Protein AF-A0ABD6R203-F1 (afdb_monomer_lite)

Sequence (300 aa):
MNHFGYLYSQFFRSNGSKDFLLSELEDYFDNVYFNNPDKVQDIVRMIPHLAENNNISELFVEIHNHFKGERNYRLGDSSGKAHEFWKTINSSENLLISNNFNNFNNFLIHDNETFETFIMLFPERFLKCHAEKRSIISHFINNTLPDWLIFDYPNAVSLLCTCIRNGLLDTKESKQLVACVNCDLKGLRDEEIMLLKSHGFFDDIKENMMKGLHNGKAFSYSKINGKSVELAYFVKYCLTTDHEGERFTTLLNNTLFDLENPSVFRELEGVLTQNPEILQYIKDVISNEGQELCEFFTRI

Foldseek 3Di:
DDPPVVVVVPVLDDPVLLVVLLVLVVCQQPVVPDPDLVSLLVSLVSQCVSDDNQCSLVSLVVSCVVPVPPPQCDCPPCPGSVVSNVVCQCPPPPCSRHPVNCSVLCNCVVDLVSVLSCCLSVVVCLVVNCVVDVVSNVCCLVPPLLVCQQVVPHCSLVSLLVCVVVVVDDLVSNLVSLCSHDYDPVPDDPVSLVSSVVSCNLVVVVCQQCPPCVVVDATDPVSCLVCLLSVLSCLLRPLVPDPCNLVVLQSVQVNLQPDPDVVSNVSNVVSCVVPVVSLVVSVVSCVVVVHDGRVSSVVD

Secondary structure (DSSP, 8-state):
--THHHHHHHH--TTHHHHHHHHHHHHHHH-TT---HHHHHHHHHHHHHHS-TT-HHHHHHHHHHHHTTSTT--TT-TTSHHHHHHHHHHH-S-HHHHTSS-HHHHHHTS-HHHHHHHHTT-GGGHHHHHHH-HHHHHHIIIIIHHHHHHTT-TTHHHHHHHHHHTT-S-HHHHHHHHHT----GGGS-HHHHHHHHHTTHHHHHHHHHHTTGGGSPPP-HHHHHTTHHHHHHHHHHTTTT-TTHHHHHHHHHHHHHT-S--TT-HHHHHHHHH-HHHHHHHHHHHHHTTPPPPHHHH--

pLDDT: mean 82.67, std 14.37, range [30.16, 96.94]

Structure (mmCIF, N/CA/C/O backbone):
data_AF-A0ABD6R203-F1
#
_entry.id   AF-A0ABD6R203-F1
#
loop_
_atom_site.group_PDB
_atom_site.id
_atom_site.type_symbol
_atom_site.label_atom_id
_atom_site.label_alt_id
_atom_site.label_comp_id
_atom_site.label_asym_id
_atom_site.label_entity_id
_atom_site.label_seq_id
_atom_site.pdbx_PDB_ins_code
_atom_site.Cartn_x
_atom_site.Cartn_y
_atom_site.Cartn_z
_atom_site.occupancy
_atom_site.B_iso_or_equiv
_atom_site.auth_seq_id
_atom_site.auth_comp_id
_atom_site.auth_asym_id
_atom_site.auth_atom_id
_atom_site.pdbx_PDB_model_num
ATOM 1 N N . MET A 1 1 ? 15.476 20.311 -52.205 1.00 37.47 1 MET A N 1
ATOM 2 C CA . MET A 1 1 ? 15.198 18.874 -51.981 1.00 37.47 1 MET A CA 1
ATOM 3 C C . MET A 1 1 ? 16.472 18.243 -51.450 1.00 37.47 1 MET A C 1
ATOM 5 O O . MET A 1 1 ? 17.491 18.279 -52.125 1.00 37.47 1 MET A O 1
ATOM 9 N N . ASN A 1 2 ? 16.440 17.846 -50.178 1.00 33.56 2 ASN A N 1
ATOM 10 C CA . ASN A 1 2 ? 17.605 17.724 -49.303 1.00 33.56 2 ASN A CA 1
ATOM 11 C C . ASN A 1 2 ? 18.390 16.426 -49.520 1.00 33.56 2 ASN A C 1
ATOM 13 O O . ASN A 1 2 ? 17.974 15.364 -49.070 1.00 33.56 2 ASN A O 1
ATOM 17 N N . HIS A 1 3 ? 19.587 16.543 -50.096 1.00 30.16 3 HIS A N 1
ATOM 18 C CA . HIS A 1 3 ? 20.618 15.497 -50.066 1.00 30.16 3 HIS A CA 1
ATOM 19 C C . HIS A 1 3 ? 21.145 15.212 -48.641 1.00 30.16 3 HIS A C 1
ATOM 21 O O . HIS A 1 3 ? 21.696 14.146 -48.390 1.00 30.16 3 HIS A O 1
ATOM 27 N N . PHE A 1 4 ? 20.897 16.115 -47.684 1.00 32.69 4 PHE A N 1
ATOM 28 C CA . PHE A 1 4 ? 21.238 15.939 -46.266 1.00 32.69 4 PHE A CA 1
ATOM 29 C C . PHE A 1 4 ? 20.339 14.942 -45.515 1.00 32.69 4 PHE A C 1
ATOM 31 O O . PHE A 1 4 ? 20.798 14.314 -44.567 1.00 32.69 4 PHE A O 1
ATOM 38 N N . GLY A 1 5 ? 19.086 14.744 -45.947 1.00 32.19 5 GLY A N 1
ATOM 39 C CA . GLY A 1 5 ? 18.169 13.795 -45.296 1.00 32.19 5 GLY A CA 1
ATOM 40 C C . GLY A 1 5 ? 18.490 12.329 -45.600 1.00 32.19 5 GLY A C 1
ATOM 41 O O . GLY A 1 5 ? 18.162 11.444 -44.819 1.00 32.19 5 GLY A O 1
ATOM 42 N N . TYR A 1 6 ? 19.172 12.065 -46.717 1.00 35.56 6 TYR A N 1
ATOM 43 C CA . TYR A 1 6 ? 19.475 10.703 -47.155 1.00 35.56 6 TYR A CA 1
ATOM 44 C C . TYR A 1 6 ? 20.752 10.151 -46.499 1.00 35.56 6 TYR A C 1
ATOM 46 O O . TYR A 1 6 ? 20.805 8.971 -46.155 1.00 35.56 6 TYR A O 1
ATOM 54 N N . LEU A 1 7 ? 21.748 11.012 -46.245 1.00 34.66 7 LEU A N 1
ATOM 55 C CA . LEU A 1 7 ? 23.007 10.635 -45.587 1.00 34.66 7 LEU A CA 1
ATOM 56 C C . LEU A 1 7 ? 22.841 10.347 -44.086 1.00 34.66 7 LEU A C 1
ATOM 58 O O . LEU A 1 7 ? 23.478 9.426 -43.584 1.00 34.66 7 LEU A O 1
ATOM 62 N N . TYR A 1 8 ? 21.929 11.044 -43.396 1.00 40.88 8 TYR A N 1
ATOM 63 C CA . TYR A 1 8 ? 21.597 10.745 -41.994 1.00 40.88 8 TYR A CA 1
ATOM 64 C C . TYR A 1 8 ? 20.955 9.357 -41.837 1.00 40.88 8 TYR A C 1
ATOM 66 O O . TYR A 1 8 ? 21.229 8.655 -40.874 1.00 40.88 8 TYR A O 1
ATOM 74 N N . SER A 1 9 ? 20.159 8.916 -42.817 1.00 41.09 9 SER A N 1
ATOM 75 C CA . SER A 1 9 ? 19.461 7.622 -42.756 1.00 41.09 9 SER A CA 1
ATOM 76 C C . SER A 1 9 ? 20.351 6.396 -43.008 1.00 41.09 9 SER A C 1
ATOM 78 O O . SER A 1 9 ? 19.978 5.288 -42.635 1.00 41.09 9 SER A O 1
ATOM 80 N N . GLN A 1 10 ? 21.526 6.561 -43.632 1.00 39.53 10 GLN A N 1
ATOM 81 C CA . GLN A 1 10 ? 22.411 5.434 -43.969 1.00 39.53 10 GLN A CA 1
ATOM 82 C C . GLN A 1 10 ? 23.549 5.198 -42.967 1.00 39.53 10 GLN A C 1
ATOM 84 O O . GLN A 1 10 ? 24.113 4.105 -42.962 1.00 39.53 10 GLN A O 1
ATOM 89 N N . PHE A 1 11 ? 23.876 6.175 -42.112 1.00 38.09 11 PHE A N 1
ATOM 90 C CA . PHE A 1 11 ? 24.948 6.040 -41.115 1.00 38.09 11 PHE A CA 1
ATOM 91 C C . PHE A 1 11 ? 24.532 5.190 -39.894 1.00 38.09 11 PHE A C 1
ATOM 93 O O . PHE A 1 11 ? 25.379 4.612 -39.221 1.00 38.09 11 PHE A O 1
ATOM 100 N N . PHE A 1 12 ? 23.225 5.040 -39.651 1.00 43.94 12 PHE A N 1
ATOM 101 C CA . PHE A 1 12 ? 22.638 4.306 -38.522 1.00 43.94 12 PHE A CA 1
ATOM 102 C C . PHE A 1 12 ? 22.261 2.857 -38.876 1.00 43.94 12 PHE A C 1
ATOM 104 O O . PHE A 1 12 ? 21.135 2.414 -38.663 1.00 43.94 12 PHE A O 1
ATOM 111 N N . ARG A 1 13 ? 23.190 2.087 -39.451 1.00 41.38 13 ARG A N 1
ATOM 112 C CA . ARG A 1 13 ? 22.983 0.639 -39.618 1.00 41.38 13 ARG A CA 1
ATOM 113 C C . ARG A 1 13 ? 23.300 -0.098 -38.307 1.00 41.38 13 ARG A C 1
ATOM 115 O O . ARG A 1 13 ? 24.465 -0.257 -37.953 1.00 41.38 13 ARG A O 1
ATOM 122 N N . SER A 1 14 ? 22.221 -0.489 -37.626 1.00 50.09 14 SER A N 1
ATOM 123 C CA . SER A 1 14 ? 22.011 -1.510 -36.575 1.00 50.09 14 SER A CA 1
ATOM 124 C C . SER A 1 14 ? 22.869 -1.515 -35.297 1.00 50.09 14 SER A C 1
ATOM 126 O O . SER A 1 14 ? 22.310 -1.762 -34.236 1.00 50.09 14 SER A O 1
ATOM 128 N N . ASN A 1 15 ? 24.171 -1.204 -35.333 1.00 50.56 15 ASN A N 1
ATOM 129 C CA . ASN A 1 15 ? 25.003 -1.142 -34.113 1.00 50.56 15 ASN A CA 1
ATOM 130 C C . ASN A 1 15 ? 25.275 0.301 -33.658 1.00 50.56 15 ASN A C 1
ATOM 132 O O . ASN A 1 15 ? 25.236 0.594 -32.468 1.00 50.56 15 ASN A O 1
ATOM 136 N N . GLY A 1 16 ? 25.447 1.238 -34.598 1.00 58.94 16 GLY A N 1
ATOM 137 C CA . GLY A 1 16 ? 25.751 2.638 -34.271 1.00 58.94 16 GLY A CA 1
ATOM 138 C C . GLY A 1 16 ? 24.594 3.425 -33.640 1.00 58.94 16 GLY A C 1
ATOM 139 O O . GLY A 1 16 ? 24.840 4.421 -32.970 1.00 58.94 16 GLY A O 1
ATOM 140 N N . SER A 1 17 ? 23.337 3.001 -33.827 1.00 75.56 17 SER A N 1
ATOM 141 C CA . SER A 1 17 ? 22.159 3.645 -33.214 1.00 75.56 17 SER A CA 1
ATOM 142 C C . SER A 1 17 ? 22.020 3.325 -31.731 1.00 75.56 17 SER A C 1
ATOM 144 O O . SER A 1 17 ? 21.669 4.199 -30.940 1.00 75.56 17 SER A O 1
ATOM 146 N N . LYS A 1 18 ? 22.320 2.081 -31.357 1.00 78.44 18 LYS A N 1
ATOM 147 C CA . LYS A 1 18 ? 22.289 1.610 -29.975 1.00 78.44 18 LYS A CA 1
ATOM 148 C C . LYS A 1 18 ? 23.452 2.177 -29.169 1.00 78.44 18 LYS A C 1
ATOM 150 O O . LYS A 1 18 ? 23.216 2.730 -28.101 1.00 78.44 18 LYS A O 1
ATOM 155 N N . ASP A 1 19 ? 24.674 2.088 -29.694 1.00 80.81 19 ASP A N 1
ATOM 156 C CA . ASP A 1 19 ? 25.864 2.621 -29.017 1.00 80.81 19 ASP A CA 1
ATOM 157 C C . ASP A 1 19 ? 25.731 4.132 -28.783 1.00 80.81 19 ASP A C 1
ATOM 159 O O . ASP A 1 19 ? 26.082 4.638 -27.719 1.00 80.81 19 ASP A O 1
ATOM 163 N N . PHE A 1 20 ? 25.130 4.845 -29.742 1.00 84.75 20 PHE A N 1
ATOM 164 C CA . PHE A 1 20 ? 24.783 6.252 -29.579 1.00 84.75 20 PHE A CA 1
ATOM 165 C C . PHE A 1 20 ? 23.793 6.475 -28.424 1.00 84.75 20 PHE A C 1
ATOM 167 O O . PHE A 1 20 ? 24.059 7.299 -27.552 1.00 84.75 20 PHE A O 1
ATOM 174 N N . LEU A 1 21 ? 22.692 5.715 -28.364 1.00 86.75 21 LEU A N 1
ATOM 175 C CA . LEU A 1 21 ? 21.709 5.840 -27.281 1.00 86.75 21 LEU A CA 1
ATOM 176 C C . LEU A 1 21 ? 22.326 5.565 -25.903 1.00 86.75 21 LEU A C 1
ATOM 178 O O . LEU A 1 21 ? 22.050 6.300 -24.958 1.00 86.75 21 LEU A O 1
ATOM 182 N N . LEU A 1 22 ? 23.157 4.526 -25.791 1.00 86.81 22 LEU A N 1
ATOM 183 C CA . LEU A 1 22 ? 23.855 4.211 -24.545 1.00 86.81 22 LEU A CA 1
ATOM 184 C C . LEU A 1 22 ? 24.813 5.339 -24.149 1.00 86.81 22 LEU A C 1
ATOM 186 O O . LEU A 1 22 ? 24.793 5.740 -22.994 1.00 86.81 22 LEU A O 1
ATOM 190 N N . SER A 1 23 ? 25.552 5.930 -25.095 1.00 85.88 23 SER A N 1
ATOM 191 C CA . SER A 1 23 ? 26.438 7.067 -24.799 1.00 85.88 23 SER A CA 1
ATOM 192 C C . SER A 1 23 ? 25.685 8.326 -24.344 1.00 85.88 23 SER A C 1
ATOM 194 O O . SER A 1 23 ? 26.133 9.031 -23.440 1.00 85.88 23 SER A O 1
ATOM 196 N N . GLU A 1 24 ? 24.504 8.593 -24.912 1.00 88.31 24 GLU A N 1
ATOM 197 C CA . GLU A 1 24 ? 23.650 9.708 -24.483 1.00 88.31 24 GLU A CA 1
ATOM 198 C C . GLU A 1 24 ? 23.088 9.477 -23.072 1.00 88.31 24 GLU A C 1
ATOM 200 O O . GLU A 1 24 ? 22.965 10.420 -22.282 1.00 88.31 24 GLU A O 1
ATOM 205 N N . LEU A 1 25 ? 22.764 8.220 -22.744 1.00 88.50 25 LEU A N 1
ATOM 206 C CA . LEU A 1 25 ? 22.318 7.808 -21.415 1.00 88.50 25 LEU A CA 1
ATOM 207 C C . LEU A 1 25 ? 23.452 7.835 -20.386 1.00 88.50 25 LEU A C 1
ATOM 209 O O . LEU A 1 25 ? 23.214 8.296 -19.275 1.00 88.50 25 LEU A O 1
ATOM 213 N N . GLU A 1 26 ? 24.667 7.423 -20.752 1.00 87.75 26 GLU A N 1
ATOM 214 C CA . GLU A 1 26 ? 25.870 7.558 -19.919 1.00 87.75 26 GLU A CA 1
ATOM 215 C C . GLU A 1 26 ? 26.095 9.029 -19.557 1.00 87.75 26 GLU A C 1
ATOM 217 O O . GLU A 1 26 ? 26.106 9.373 -18.376 1.00 87.75 26 GLU A O 1
ATOM 222 N N . ASP A 1 27 ? 26.139 9.935 -20.544 1.00 85.00 27 ASP A N 1
ATOM 223 C CA . ASP A 1 27 ? 26.272 11.372 -20.267 1.00 85.00 27 ASP A CA 1
ATOM 224 C C . ASP A 1 27 ? 25.075 11.907 -19.462 1.00 85.00 27 ASP A C 1
ATOM 226 O O . ASP A 1 27 ? 25.224 12.762 -18.589 1.00 85.00 27 ASP A O 1
ATOM 230 N N . TYR A 1 28 ? 23.857 11.415 -19.705 1.00 86.31 28 TYR A N 1
ATOM 231 C CA . TYR A 1 28 ? 22.713 11.782 -18.874 1.00 86.31 28 TYR A CA 1
ATOM 232 C C . TYR A 1 28 ? 22.892 11.335 -17.420 1.00 86.31 28 TYR A C 1
ATOM 234 O O . TYR A 1 28 ? 22.705 12.168 -16.535 1.00 86.31 28 TYR A O 1
ATOM 242 N N . PHE A 1 29 ? 23.270 10.087 -17.139 1.00 85.12 29 PHE A N 1
ATOM 243 C CA . PHE A 1 29 ? 23.401 9.577 -15.773 1.00 85.12 29 PHE A CA 1
ATOM 244 C C . PHE A 1 29 ? 24.619 10.164 -15.044 1.00 85.12 29 PHE A C 1
ATOM 246 O O . PHE A 1 29 ? 24.471 10.597 -13.894 1.00 85.12 29 PHE A O 1
ATOM 253 N N . ASP A 1 30 ? 25.762 10.317 -15.716 1.00 80.00 30 ASP A N 1
ATOM 254 C CA . ASP A 1 30 ? 27.017 10.794 -15.122 1.00 80.00 30 ASP A CA 1
ATOM 255 C C . ASP A 1 30 ? 27.069 12.289 -14.831 1.00 80.00 30 ASP A C 1
ATOM 257 O O . ASP A 1 30 ? 27.829 12.726 -13.965 1.00 80.00 30 ASP A O 1
ATOM 261 N N . ASN A 1 31 ? 26.253 13.104 -15.498 1.00 75.12 31 ASN A N 1
ATOM 262 C CA . ASN A 1 31 ? 26.351 14.553 -15.354 1.00 75.12 31 ASN A CA 1
ATOM 263 C C . ASN A 1 31 ? 25.712 15.057 -14.043 1.00 75.12 31 ASN A C 1
ATOM 265 O O . ASN A 1 31 ? 24.598 15.579 -14.032 1.00 75.12 31 ASN A O 1
ATOM 269 N N . VAL A 1 32 ? 26.390 14.845 -12.910 1.00 60.59 32 VAL A N 1
ATOM 270 C CA . VAL A 1 32 ? 25.898 15.017 -11.521 1.00 60.59 32 VAL A CA 1
ATOM 271 C C . VAL A 1 32 ? 25.228 16.378 -11.251 1.00 60.59 32 VAL A C 1
ATOM 273 O O . VAL A 1 32 ? 24.418 16.496 -10.336 1.00 60.59 32 VAL A O 1
ATOM 276 N N . TYR A 1 33 ? 25.525 17.401 -12.053 1.00 51.50 33 TYR A N 1
ATOM 277 C CA . TYR A 1 33 ? 25.135 18.787 -11.793 1.00 51.50 33 TYR A CA 1
ATOM 278 C C . TYR A 1 33 ? 23.802 19.227 -12.409 1.00 51.50 33 TYR A C 1
ATOM 280 O O . TYR A 1 33 ? 23.309 20.291 -12.040 1.00 51.50 33 TYR A O 1
ATOM 288 N N . PHE A 1 34 ? 23.190 18.439 -13.301 1.00 56.31 34 PHE A N 1
ATOM 289 C CA . PHE A 1 34 ? 21.935 18.829 -13.949 1.00 56.31 34 PHE A CA 1
ATOM 290 C C . PHE A 1 34 ? 20.976 17.647 -14.092 1.00 56.31 34 PHE A C 1
ATOM 292 O O . PHE A 1 34 ? 21.228 16.704 -14.842 1.00 56.31 34 PHE A O 1
ATOM 299 N N . ASN A 1 35 ? 19.832 17.724 -13.410 1.00 63.53 35 ASN A N 1
ATOM 300 C CA . ASN A 1 35 ? 18.642 17.032 -13.884 1.00 63.53 35 ASN A CA 1
ATOM 301 C C . ASN A 1 35 ? 18.031 17.924 -14.970 1.00 63.53 35 ASN A C 1
ATOM 303 O O . ASN A 1 35 ? 17.588 19.031 -14.667 1.00 63.53 35 ASN A O 1
ATOM 307 N N . ASN A 1 36 ? 18.101 17.494 -16.229 1.00 73.62 36 ASN A N 1
ATOM 308 C CA . ASN A 1 36 ? 17.574 18.244 -17.366 1.00 73.62 36 ASN A CA 1
ATOM 309 C C . ASN A 1 36 ? 16.350 17.500 -17.933 1.00 73.62 36 ASN A C 1
ATOM 311 O O . ASN A 1 36 ? 16.536 16.537 -18.684 1.00 73.62 36 ASN A O 1
ATOM 315 N N . PRO A 1 37 ? 15.119 17.920 -17.572 1.00 73.56 37 PRO A N 1
ATOM 316 C CA . PRO A 1 37 ? 13.884 17.303 -18.052 1.00 73.56 37 PRO A CA 1
ATOM 317 C C . PRO A 1 37 ? 13.764 17.294 -19.581 1.00 73.56 37 PRO A C 1
ATOM 319 O O . PRO A 1 37 ? 13.249 16.337 -20.150 1.00 73.56 37 PRO A O 1
ATOM 322 N N . ASP A 1 38 ? 14.287 18.313 -20.263 1.00 81.12 38 ASP A N 1
ATOM 323 C CA . ASP A 1 38 ? 14.232 18.374 -21.725 1.00 81.12 38 ASP A CA 1
ATOM 324 C C . ASP A 1 38 ? 15.149 17.311 -22.345 1.00 81.12 38 ASP A C 1
ATOM 326 O O . ASP A 1 38 ? 14.753 16.605 -23.271 1.00 81.12 38 ASP A O 1
ATOM 330 N N . LYS A 1 39 ? 16.338 17.099 -21.758 1.00 83.50 39 LYS A N 1
ATOM 331 C CA . LYS A 1 39 ? 17.287 16.080 -22.232 1.00 83.50 39 LYS A CA 1
ATOM 332 C C . LYS A 1 39 ? 16.716 14.664 -22.123 1.00 83.50 39 LYS A C 1
ATOM 334 O O . LYS A 1 39 ? 16.855 13.882 -23.058 1.00 83.50 39 LYS A O 1
ATOM 339 N N . VAL A 1 40 ? 16.062 14.320 -21.009 1.00 87.31 40 VAL A N 1
ATOM 340 C CA . VAL A 1 40 ? 15.475 12.976 -20.846 1.00 87.31 40 VAL A CA 1
ATOM 341 C C . VAL A 1 40 ? 14.306 12.749 -21.810 1.00 87.31 40 VAL A C 1
ATOM 343 O O . VAL A 1 40 ? 14.181 11.665 -22.378 1.00 87.31 40 VAL A O 1
ATOM 346 N N . GLN A 1 41 ? 13.500 13.782 -22.071 1.00 87.88 41 GLN A N 1
ATOM 347 C CA . GLN A 1 41 ? 12.429 13.732 -23.069 1.00 87.88 41 GLN A CA 1
ATOM 348 C C . GLN A 1 41 ? 12.983 13.520 -24.481 1.00 87.88 41 GLN A C 1
ATOM 350 O O . GLN A 1 41 ? 12.455 12.696 -25.230 1.00 87.88 41 GLN A O 1
ATOM 355 N N . ASP A 1 42 ? 14.059 14.221 -24.838 1.00 87.88 42 ASP A N 1
ATOM 356 C CA . ASP A 1 42 ? 14.705 14.080 -26.142 1.00 87.88 42 ASP A CA 1
ATOM 357 C C . ASP A 1 42 ? 15.298 12.680 -26.331 1.00 87.88 42 ASP A C 1
ATOM 359 O O . ASP A 1 42 ? 15.028 12.047 -27.353 1.00 87.88 42 ASP A O 1
ATOM 363 N N . ILE A 1 43 ? 16.000 12.145 -25.325 1.00 88.50 43 ILE A N 1
ATOM 364 C CA . ILE A 1 43 ? 16.516 10.766 -25.347 1.00 88.50 43 ILE A CA 1
ATOM 365 C C . ILE A 1 43 ? 15.369 9.771 -25.562 1.00 88.50 43 ILE A C 1
ATOM 367 O O . ILE A 1 43 ? 15.434 8.933 -26.462 1.00 88.50 43 ILE A O 1
ATOM 371 N N . VAL A 1 44 ? 14.280 9.883 -24.792 1.00 87.94 44 VAL A N 1
ATOM 372 C CA . VAL A 1 44 ? 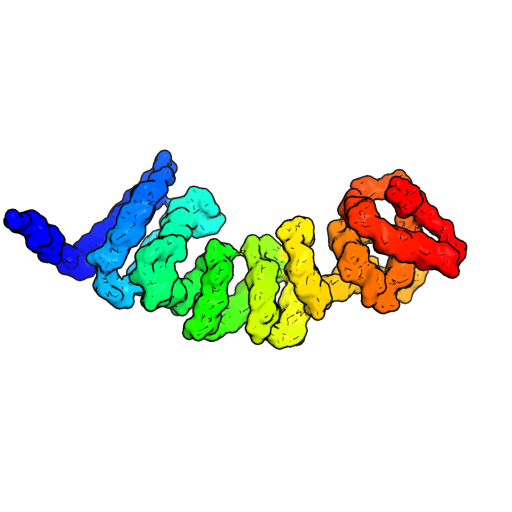13.125 8.981 -24.922 1.00 87.94 44 VAL A CA 1
ATOM 373 C C . VAL A 1 44 ? 12.483 9.078 -26.309 1.00 87.94 44 VAL A C 1
ATOM 375 O O . VAL A 1 44 ? 12.114 8.054 -26.882 1.00 87.94 44 VAL A O 1
ATOM 378 N N . ARG A 1 45 ? 12.400 10.271 -26.907 1.00 86.94 45 ARG A N 1
ATOM 379 C CA . ARG A 1 45 ? 11.882 10.456 -28.276 1.00 86.94 45 ARG A CA 1
ATOM 380 C C . ARG A 1 45 ? 12.753 9.805 -29.349 1.00 86.94 45 ARG A C 1
ATOM 382 O O . ARG A 1 45 ? 12.219 9.443 -30.395 1.00 86.94 45 ARG A O 1
ATOM 389 N N . MET A 1 46 ? 14.054 9.636 -29.113 1.00 85.81 46 MET A N 1
ATOM 390 C CA . MET A 1 46 ? 14.952 8.974 -30.065 1.00 85.81 46 MET A CA 1
ATOM 391 C C . MET A 1 46 ? 14.767 7.451 -30.092 1.00 85.81 46 MET A C 1
ATOM 393 O O . MET A 1 46 ? 14.964 6.841 -31.140 1.00 85.81 46 MET A O 1
ATOM 397 N N . ILE A 1 47 ? 14.343 6.833 -28.984 1.00 87.06 47 ILE A N 1
ATOM 398 C CA . ILE A 1 47 ? 14.267 5.368 -28.828 1.00 87.06 47 ILE A CA 1
ATOM 399 C C . ILE A 1 47 ? 13.536 4.662 -29.983 1.00 87.06 47 ILE A C 1
ATOM 401 O O . ILE A 1 47 ? 14.111 3.732 -30.545 1.00 87.06 47 ILE A O 1
ATOM 405 N N . PRO A 1 48 ? 12.337 5.089 -30.426 1.00 82.88 48 PRO A N 1
ATOM 406 C CA . PRO A 1 48 ? 11.617 4.404 -31.503 1.00 82.88 48 PRO A CA 1
ATOM 407 C C . PRO A 1 48 ? 12.305 4.506 -32.865 1.00 82.88 48 PRO A C 1
ATOM 409 O O . PRO A 1 48 ? 12.005 3.726 -33.760 1.00 82.88 48 PRO A O 1
ATOM 412 N N . HIS A 1 49 ? 13.190 5.489 -33.043 1.00 79.88 49 HIS A N 1
ATOM 413 C CA . HIS A 1 49 ? 13.960 5.680 -34.270 1.00 79.88 49 HIS A CA 1
ATOM 414 C C . HIS A 1 49 ? 15.273 4.895 -34.265 1.00 79.88 49 HIS A C 1
ATOM 416 O O . HIS A 1 49 ? 15.823 4.619 -35.329 1.00 79.88 49 HIS A O 1
ATOM 422 N N . LEU A 1 50 ? 15.783 4.570 -33.075 1.00 76.12 50 LEU A N 1
ATOM 423 C CA . LEU A 1 50 ? 17.057 3.884 -32.879 1.00 76.12 50 LEU A CA 1
ATOM 424 C C . LEU A 1 50 ? 16.884 2.380 -32.647 1.00 76.12 50 LEU A C 1
ATOM 426 O O . LEU A 1 50 ? 17.799 1.613 -32.953 1.00 76.12 50 LEU A O 1
ATOM 430 N N . ALA A 1 51 ? 15.721 1.968 -32.144 1.00 71.31 51 ALA A N 1
ATOM 431 C CA . ALA A 1 51 ? 15.324 0.577 -32.045 1.00 71.31 51 ALA A CA 1
ATOM 432 C C . ALA A 1 51 ? 14.806 0.069 -33.395 1.00 71.31 51 ALA A C 1
ATOM 434 O O . ALA A 1 51 ? 13.981 0.709 -34.048 1.00 71.31 51 ALA A O 1
ATOM 435 N N . GLU A 1 52 ? 15.238 -1.124 -33.800 1.00 67.19 52 GLU A N 1
ATOM 436 C CA . GLU A 1 52 ? 14.549 -1.850 -34.865 1.00 67.19 52 GLU A CA 1
ATOM 437 C C . GLU A 1 52 ? 13.097 -2.093 -34.418 1.00 67.19 52 GLU A C 1
ATOM 439 O O . GLU A 1 52 ? 12.877 -2.412 -33.252 1.00 67.19 52 GLU A O 1
ATOM 444 N N . ASN A 1 53 ? 12.120 -1.910 -35.320 1.00 59.06 53 ASN A N 1
ATOM 445 C CA . ASN A 1 53 ? 10.681 -1.703 -35.042 1.00 59.06 53 ASN A CA 1
ATOM 446 C C . ASN A 1 53 ? 9.988 -2.655 -34.027 1.00 59.06 53 ASN A C 1
ATOM 448 O O . ASN A 1 53 ? 8.862 -2.365 -33.637 1.00 59.06 53 ASN A O 1
ATOM 452 N N . ASN A 1 54 ? 10.623 -3.746 -33.578 1.00 62.47 54 ASN A N 1
ATOM 453 C CA . ASN A 1 54 ? 10.094 -4.709 -32.605 1.00 62.47 54 ASN A CA 1
ATOM 454 C C . ASN A 1 54 ? 11.010 -5.010 -31.394 1.00 62.47 54 ASN A C 1
ATOM 456 O O . ASN A 1 54 ? 10.598 -5.769 -30.524 1.00 62.47 54 ASN A O 1
ATOM 460 N N . ASN A 1 55 ? 12.208 -4.422 -31.287 1.00 76.31 55 ASN A N 1
ATOM 461 C CA . ASN A 1 55 ? 13.185 -4.779 -30.240 1.00 76.31 55 ASN A CA 1
ATOM 462 C C . ASN A 1 55 ? 13.235 -3.760 -29.089 1.00 76.31 55 ASN A C 1
ATOM 464 O O . ASN A 1 55 ? 14.182 -3.739 -28.310 1.00 76.31 55 ASN A O 1
ATOM 468 N N . ILE A 1 56 ? 12.228 -2.890 -28.958 1.00 86.06 56 ILE A N 1
ATOM 469 C CA . ILE A 1 56 ? 12.220 -1.834 -27.930 1.00 86.06 56 ILE A CA 1
ATOM 470 C C . ILE A 1 56 ? 12.205 -2.432 -26.515 1.00 86.06 56 ILE A C 1
ATOM 472 O O . ILE A 1 56 ? 12.908 -1.935 -25.640 1.00 86.06 56 ILE A O 1
ATOM 476 N N . SER A 1 57 ? 11.448 -3.509 -26.275 1.00 87.06 57 SER A N 1
ATOM 477 C CA . SER A 1 57 ? 11.456 -4.176 -24.966 1.00 87.06 57 SER A CA 1
ATOM 478 C C . SER A 1 57 ? 12.823 -4.776 -24.633 1.00 87.06 57 SER A C 1
ATOM 480 O O . SER A 1 57 ? 13.270 -4.670 -23.497 1.00 87.06 57 SER A O 1
ATOM 482 N N . GLU A 1 58 ? 13.506 -5.366 -25.618 1.00 86.88 58 GLU A N 1
ATOM 483 C CA . GLU A 1 58 ? 14.866 -5.894 -25.448 1.00 86.88 58 GLU A CA 1
ATOM 484 C C . GLU A 1 58 ? 15.861 -4.761 -25.188 1.00 86.88 58 GLU A C 1
ATOM 486 O O . GLU A 1 58 ? 16.674 -4.856 -24.276 1.00 86.88 58 GLU A O 1
ATOM 491 N N . LEU A 1 59 ? 15.728 -3.641 -25.899 1.00 88.50 59 LEU A N 1
ATOM 492 C CA . LEU A 1 59 ? 16.532 -2.448 -25.663 1.00 88.50 59 LEU A CA 1
ATOM 493 C C . LEU A 1 59 ? 16.347 -1.901 -24.239 1.00 88.50 59 LEU A C 1
ATOM 495 O O . LEU A 1 59 ? 17.318 -1.483 -23.618 1.00 88.50 59 LEU A O 1
ATOM 499 N N . PHE A 1 60 ? 15.134 -1.933 -23.678 1.00 91.12 60 PHE A N 1
ATOM 500 C CA . PHE A 1 60 ? 14.914 -1.563 -22.274 1.00 91.12 60 PHE A CA 1
ATOM 501 C C . PHE A 1 60 ? 15.615 -2.513 -21.300 1.00 91.12 60 PHE A C 1
ATOM 503 O O . PHE A 1 60 ? 16.217 -2.046 -20.332 1.00 91.12 60 PHE A O 1
ATOM 510 N N . VAL A 1 61 ? 15.595 -3.823 -21.570 1.00 90.62 61 VAL A N 1
ATOM 511 C CA . VAL A 1 61 ? 16.353 -4.812 -20.785 1.00 90.62 61 VAL A CA 1
ATOM 512 C C . VAL A 1 61 ? 17.849 -4.511 -20.848 1.00 90.62 61 VAL A C 1
ATOM 514 O O . VAL A 1 61 ? 18.530 -4.526 -19.824 1.00 90.62 61 VAL A O 1
ATOM 517 N N . GLU A 1 62 ? 18.370 -4.207 -22.033 1.00 89.38 62 GLU A N 1
ATOM 518 C CA . GLU A 1 62 ? 19.780 -3.876 -22.232 1.00 89.38 62 GLU A CA 1
ATOM 519 C C . GLU A 1 62 ? 20.180 -2.589 -21.513 1.00 89.38 62 GLU A C 1
ATOM 521 O O . GLU A 1 62 ? 21.174 -2.597 -20.793 1.00 89.38 62 GLU A O 1
ATOM 526 N N . ILE A 1 63 ? 19.390 -1.517 -21.644 1.00 90.25 63 ILE A N 1
ATOM 527 C CA . ILE A 1 63 ? 19.599 -0.261 -20.913 1.00 90.25 63 ILE A CA 1
ATOM 528 C C . ILE A 1 63 ? 19.628 -0.550 -19.412 1.00 90.25 63 ILE A C 1
ATOM 530 O O . ILE A 1 63 ? 20.585 -0.190 -18.730 1.00 90.25 63 ILE A O 1
ATOM 534 N N . HIS A 1 64 ? 18.622 -1.252 -18.883 1.00 91.50 64 HIS A N 1
ATOM 535 C CA . HIS A 1 64 ? 18.587 -1.555 -17.458 1.00 91.50 64 HIS A CA 1
ATOM 536 C C . HIS A 1 64 ? 19.825 -2.343 -17.009 1.00 91.50 64 HIS A C 1
ATOM 538 O O . HIS A 1 64 ? 20.437 -1.990 -16.002 1.00 91.50 64 HIS A O 1
ATOM 544 N N . ASN A 1 65 ? 20.216 -3.376 -17.757 1.00 90.50 65 ASN A N 1
ATOM 545 C CA . ASN A 1 65 ? 21.354 -4.224 -17.417 1.00 90.50 65 ASN A CA 1
ATOM 546 C C . ASN A 1 65 ? 22.709 -3.524 -17.555 1.00 90.50 65 ASN A C 1
ATOM 548 O O . ASN A 1 65 ? 23.604 -3.824 -16.767 1.00 90.50 65 ASN A O 1
ATOM 552 N N . HIS A 1 66 ? 22.859 -2.605 -18.512 1.00 89.75 66 HIS A N 1
ATOM 553 C CA . HIS A 1 66 ? 24.071 -1.799 -18.684 1.00 89.75 66 HIS A CA 1
ATOM 554 C C . HIS A 1 66 ? 24.289 -0.892 -17.471 1.00 89.75 66 HIS A C 1
ATOM 556 O O . HIS A 1 66 ? 25.365 -0.890 -16.881 1.00 89.75 66 HIS A O 1
ATOM 562 N N . PHE A 1 67 ? 23.228 -0.212 -17.026 1.00 89.25 67 PHE A N 1
ATOM 563 C CA . PHE A 1 67 ? 23.327 0.814 -15.990 1.00 89.25 67 PHE A CA 1
ATOM 564 C C . PHE A 1 67 ? 23.100 0.314 -14.555 1.00 89.25 67 PHE A C 1
ATOM 566 O O . PHE A 1 67 ? 23.481 1.005 -13.616 1.00 89.25 67 PHE A O 1
ATOM 573 N N . LYS A 1 68 ? 22.524 -0.878 -14.318 1.00 85.75 68 LYS A N 1
ATOM 574 C CA . LYS A 1 68 ? 22.164 -1.331 -12.949 1.00 85.75 68 LYS A CA 1
ATOM 575 C C . LYS A 1 68 ? 23.324 -1.401 -11.949 1.00 85.75 68 LYS A C 1
ATOM 577 O O . LYS A 1 68 ? 23.083 -1.366 -10.746 1.00 85.75 68 LYS A O 1
ATOM 582 N N . GLY A 1 69 ? 24.564 -1.516 -12.428 1.00 80.75 69 GLY A N 1
ATOM 583 C CA . GLY A 1 69 ? 25.771 -1.507 -11.593 1.00 80.75 69 GLY A CA 1
ATOM 584 C C . GLY A 1 69 ? 26.355 -0.114 -11.337 1.00 80.75 69 GLY A C 1
ATOM 585 O O . GLY A 1 69 ? 27.277 0.029 -10.533 1.00 80.75 69 GLY A O 1
ATOM 586 N N . GLU A 1 70 ? 25.850 0.916 -12.012 1.00 82.50 70 GLU A N 1
ATOM 587 C CA . GLU A 1 70 ? 26.396 2.261 -11.927 1.00 82.50 70 GLU A CA 1
ATOM 588 C C . GLU A 1 70 ? 25.895 3.015 -10.700 1.00 82.50 70 GLU A C 1
ATOM 590 O O . GLU A 1 70 ? 24.719 3.000 -10.334 1.00 82.50 70 GLU A O 1
ATOM 595 N N . ARG A 1 71 ? 26.801 3.767 -10.071 1.00 73.56 71 ARG A N 1
ATOM 596 C CA . ARG A 1 71 ? 26.526 4.478 -8.815 1.00 73.56 71 ARG A CA 1
ATOM 597 C C . ARG A 1 71 ? 25.374 5.486 -8.925 1.00 73.56 71 ARG A C 1
ATOM 599 O O . ARG A 1 71 ? 24.691 5.726 -7.922 1.00 73.56 71 ARG A O 1
ATOM 606 N N . ASN A 1 72 ? 25.207 6.080 -10.106 1.00 75.50 72 ASN A N 1
ATOM 607 C CA . ASN A 1 72 ? 24.248 7.147 -10.394 1.00 75.50 72 ASN A CA 1
ATOM 608 C C . ASN A 1 72 ? 22.894 6.615 -10.899 1.00 75.50 72 ASN A C 1
ATOM 610 O O . ASN A 1 72 ? 21.917 7.365 -10.951 1.00 75.50 72 ASN A O 1
ATOM 614 N N . TYR A 1 73 ? 22.802 5.318 -11.200 1.00 82.25 73 TYR A N 1
ATOM 615 C CA . TYR A 1 73 ? 21.577 4.664 -11.638 1.00 82.25 73 TYR A CA 1
ATOM 616 C C . TYR A 1 73 ? 20.815 4.099 -10.429 1.00 82.25 73 TYR A C 1
ATOM 618 O O . TYR A 1 73 ? 20.924 2.933 -10.058 1.00 82.25 73 TYR A O 1
ATOM 626 N N . ARG A 1 74 ? 20.057 4.965 -9.749 1.00 79.12 74 ARG A N 1
ATOM 627 C CA . ARG A 1 74 ? 19.306 4.609 -8.533 1.00 79.12 74 ARG A CA 1
ATOM 628 C C . ARG A 1 74 ? 17.811 4.698 -8.782 1.00 79.12 74 ARG A C 1
ATOM 630 O O . ARG A 1 74 ? 17.244 5.784 -8.788 1.00 79.12 74 ARG A O 1
ATOM 637 N N . LEU A 1 75 ? 17.181 3.544 -8.974 1.00 78.06 75 LEU A N 1
ATOM 638 C CA . LEU A 1 75 ? 15.744 3.436 -9.241 1.00 78.06 75 LEU A CA 1
ATOM 639 C C . LEU A 1 75 ? 14.877 3.816 -8.030 1.00 78.06 75 LEU A C 1
ATOM 641 O O . LEU A 1 75 ? 13.832 4.440 -8.195 1.00 78.06 75 LEU A O 1
ATOM 645 N N . GLY A 1 76 ? 15.332 3.478 -6.819 1.00 70.94 76 GLY A N 1
ATOM 646 C CA . GLY A 1 76 ? 14.610 3.760 -5.573 1.00 70.94 76 GLY A CA 1
ATOM 647 C C . GLY A 1 76 ? 14.658 5.219 -5.106 1.00 70.94 76 GLY A C 1
ATOM 648 O O . GLY A 1 76 ? 13.982 5.565 -4.144 1.00 70.94 76 GLY A O 1
ATOM 649 N N . ASP A 1 77 ? 15.444 6.079 -5.759 1.00 74.81 77 ASP A N 1
ATOM 650 C CA . ASP A 1 77 ? 15.470 7.513 -5.474 1.00 74.81 77 ASP A CA 1
ATOM 651 C C . ASP A 1 77 ? 14.456 8.217 -6.380 1.00 74.81 77 ASP A C 1
ATOM 653 O O . ASP A 1 77 ? 14.692 8.368 -7.577 1.00 74.81 77 ASP A O 1
ATOM 657 N N . SER A 1 78 ? 13.331 8.667 -5.817 1.00 70.00 78 SER A N 1
ATOM 658 C CA . SER A 1 78 ? 12.277 9.373 -6.563 1.00 70.00 78 SER A CA 1
ATOM 659 C C . SER A 1 78 ? 12.745 10.685 -7.203 1.00 70.00 78 SER A C 1
ATOM 661 O O . SER A 1 78 ? 12.070 11.213 -8.083 1.00 70.00 78 SER A O 1
ATOM 663 N N . SER A 1 79 ? 13.878 11.233 -6.754 1.00 69.75 79 SER A N 1
ATOM 664 C CA . SER A 1 79 ? 14.538 12.401 -7.351 1.00 69.75 79 SER A CA 1
ATOM 665 C C . SER A 1 79 ? 15.709 12.033 -8.272 1.00 69.75 79 SER A C 1
ATOM 667 O O . SER A 1 79 ? 16.328 12.907 -8.882 1.00 69.75 79 SER A O 1
ATOM 669 N N . GLY A 1 80 ? 16.007 10.737 -8.388 1.00 80.44 80 GLY A N 1
ATOM 670 C CA . GLY A 1 80 ? 17.092 10.191 -9.181 1.00 80.44 80 GLY A CA 1
ATOM 671 C C . GLY A 1 80 ? 16.800 10.209 -10.679 1.00 80.44 80 GLY A C 1
ATOM 672 O O . GLY A 1 80 ? 15.671 10.052 -11.141 1.00 80.44 80 GLY A O 1
ATOM 673 N N . LYS A 1 81 ? 17.862 10.336 -11.470 1.00 84.88 81 LYS A N 1
ATOM 674 C CA . LYS A 1 81 ? 17.785 10.358 -12.937 1.00 84.88 81 LYS A CA 1
ATOM 675 C C . LYS A 1 81 ? 17.241 9.068 -13.540 1.00 84.88 81 LYS A C 1
ATOM 677 O O . LYS A 1 81 ? 16.511 9.110 -14.521 1.00 84.88 81 LYS A O 1
ATOM 682 N N . ALA A 1 82 ? 17.578 7.920 -12.949 1.00 87.75 82 ALA A N 1
ATOM 683 C CA . ALA A 1 82 ? 17.033 6.636 -13.379 1.00 87.75 82 ALA A CA 1
ATOM 684 C C . ALA A 1 82 ? 15.509 6.611 -13.202 1.00 87.75 82 ALA A C 1
ATOM 686 O O . ALA A 1 82 ? 14.792 6.245 -14.129 1.00 87.75 82 ALA A O 1
ATOM 687 N N . HIS A 1 83 ? 15.013 7.071 -12.051 1.00 87.81 83 HIS A N 1
ATOM 688 C CA . HIS A 1 83 ? 13.580 7.200 -11.812 1.00 87.81 83 HIS A CA 1
ATOM 689 C C . HIS A 1 83 ? 12.917 8.109 -12.855 1.00 87.81 83 HIS A C 1
ATOM 691 O O . HIS A 1 83 ? 11.929 7.711 -13.467 1.00 87.81 83 HIS A O 1
ATOM 697 N N . GLU A 1 84 ? 13.481 9.292 -13.115 1.00 87.81 84 GLU A N 1
ATOM 698 C CA . GLU A 1 84 ? 12.919 10.238 -14.089 1.00 87.81 84 GLU A CA 1
ATOM 699 C C . GLU A 1 84 ? 12.936 9.696 -15.529 1.00 87.81 84 GLU A C 1
ATOM 701 O O . GLU A 1 84 ? 11.961 9.861 -16.268 1.00 87.81 84 GLU A O 1
ATOM 706 N N . PHE A 1 85 ? 13.995 8.980 -15.919 1.00 90.69 85 PHE A N 1
ATOM 707 C CA . PHE A 1 85 ? 14.071 8.295 -17.209 1.00 90.69 85 PHE A CA 1
ATOM 708 C C . PHE A 1 85 ? 12.938 7.281 -17.377 1.00 90.69 85 PHE A C 1
ATOM 710 O O . PHE A 1 85 ? 12.148 7.381 -18.318 1.00 90.69 85 PHE A O 1
ATOM 717 N N . TRP A 1 86 ? 12.787 6.347 -16.438 1.00 91.06 86 TRP A N 1
ATOM 718 C CA . TRP A 1 86 ? 11.746 5.324 -16.539 1.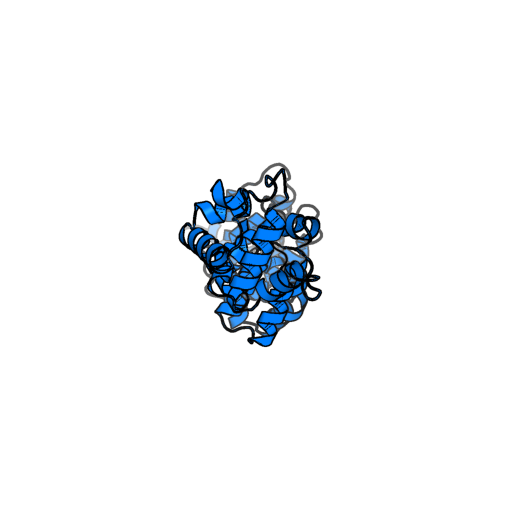00 91.06 86 TRP A CA 1
ATOM 719 C C . TRP A 1 86 ? 10.339 5.879 -16.374 1.00 91.06 86 TRP A C 1
ATOM 721 O O . TRP A 1 86 ? 9.407 5.392 -17.009 1.00 91.06 86 TRP A O 1
ATOM 731 N N . LYS A 1 87 ? 10.175 6.939 -15.583 1.00 89.62 87 LYS A N 1
ATOM 732 C CA . LYS A 1 87 ? 8.913 7.670 -15.489 1.00 89.62 87 LYS A CA 1
ATOM 733 C C . LYS A 1 87 ? 8.545 8.310 -16.825 1.00 89.62 87 LYS A C 1
ATOM 735 O O . LYS A 1 87 ? 7.382 8.245 -17.214 1.00 89.62 87 LYS A O 1
ATOM 740 N N . THR A 1 88 ? 9.522 8.866 -17.544 1.00 90.00 88 THR A N 1
ATOM 741 C CA . THR A 1 88 ? 9.331 9.430 -18.889 1.00 90.00 88 THR A CA 1
ATOM 742 C C . THR A 1 88 ? 8.983 8.349 -19.916 1.00 90.00 88 THR A C 1
ATOM 744 O O . THR A 1 88 ? 8.108 8.555 -20.755 1.00 90.00 88 THR A O 1
ATOM 747 N N . ILE A 1 89 ? 9.599 7.166 -19.825 1.00 90.25 89 ILE A N 1
ATOM 748 C CA . ILE A 1 89 ? 9.205 5.990 -20.619 1.00 90.25 89 ILE A CA 1
ATOM 749 C C . ILE A 1 89 ? 7.752 5.598 -20.319 1.00 90.25 89 ILE A C 1
ATOM 751 O O . ILE A 1 89 ? 6.936 5.466 -21.233 1.00 90.25 89 ILE A O 1
ATOM 755 N N . ASN A 1 90 ? 7.412 5.456 -19.037 1.00 88.56 90 ASN A N 1
ATOM 756 C CA . ASN A 1 90 ? 6.096 5.027 -18.583 1.00 88.56 90 ASN A CA 1
ATOM 757 C C . ASN A 1 90 ? 4.972 5.982 -19.025 1.00 88.56 90 ASN A C 1
ATOM 759 O O . ASN A 1 90 ? 3.894 5.522 -19.412 1.00 88.56 90 ASN A O 1
ATOM 763 N N . SER A 1 91 ? 5.224 7.294 -18.985 1.00 87.00 91 SER A N 1
ATOM 764 C CA . SER A 1 91 ? 4.263 8.348 -19.335 1.00 87.00 91 SER A CA 1
ATOM 765 C C . SER A 1 91 ? 4.292 8.7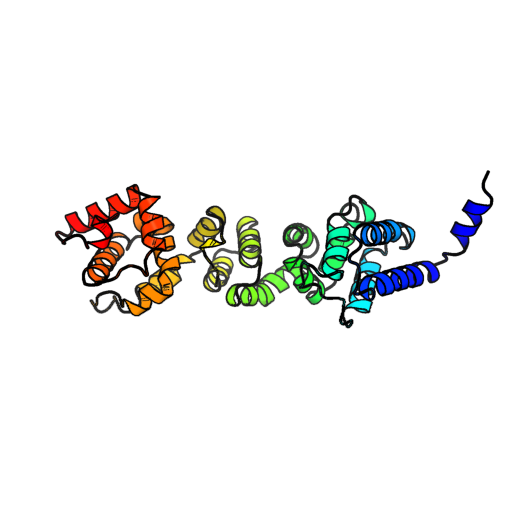72 -20.806 1.00 87.00 91 SER A C 1
ATOM 767 O O . SER A 1 91 ? 3.493 9.619 -21.201 1.00 87.00 91 SER A O 1
ATOM 769 N N . SER A 1 92 ? 5.182 8.198 -21.623 1.00 85.88 92 SER A N 1
ATOM 770 C CA . SER A 1 92 ? 5.363 8.606 -23.017 1.00 85.88 92 SER A CA 1
ATOM 771 C C . SER A 1 92 ? 4.055 8.536 -23.810 1.00 85.88 92 SER A C 1
ATOM 773 O O . SER A 1 92 ? 3.381 7.509 -23.844 1.00 85.88 92 SER A O 1
ATOM 775 N N . GLU A 1 93 ? 3.711 9.603 -24.529 1.00 80.81 93 GLU A N 1
ATOM 776 C CA . GLU A 1 93 ? 2.587 9.590 -25.478 1.00 80.81 93 GLU A CA 1
ATOM 777 C C . GLU A 1 93 ? 2.905 8.771 -26.737 1.00 80.81 93 GLU A C 1
ATOM 779 O O . GLU A 1 93 ? 2.012 8.429 -27.516 1.00 80.81 93 GLU A O 1
ATOM 784 N N . ASN A 1 94 ? 4.181 8.423 -26.947 1.00 80.81 94 ASN A N 1
ATOM 785 C CA . ASN A 1 94 ? 4.569 7.591 -28.067 1.00 80.81 94 ASN A CA 1
ATOM 786 C C . ASN A 1 94 ? 4.095 6.154 -27.834 1.00 80.81 94 ASN A C 1
ATOM 788 O O . ASN A 1 94 ? 4.590 5.423 -26.975 1.00 80.81 94 ASN A O 1
ATOM 792 N N . LEU A 1 95 ? 3.149 5.739 -28.666 1.00 74.56 95 LEU A N 1
ATOM 793 C CA . LEU A 1 95 ? 2.487 4.449 -28.568 1.00 74.56 95 LEU A CA 1
ATOM 794 C C . LEU A 1 95 ? 3.436 3.258 -28.810 1.00 74.56 95 LEU A C 1
ATOM 796 O O . LEU A 1 95 ? 3.144 2.163 -28.329 1.00 74.56 95 LEU A O 1
ATOM 800 N N . LEU A 1 96 ? 4.576 3.457 -29.487 1.00 77.69 96 LEU A N 1
ATOM 801 C CA . LEU A 1 96 ? 5.638 2.445 -29.609 1.00 77.69 96 LEU A CA 1
ATOM 802 C C . LEU A 1 96 ? 6.373 2.217 -28.283 1.00 77.69 96 LEU A C 1
ATOM 804 O O . LEU A 1 96 ? 6.870 1.121 -28.048 1.00 77.69 96 LEU A O 1
ATOM 808 N N . ILE A 1 97 ? 6.419 3.223 -27.410 1.00 77.62 97 ILE A N 1
ATOM 809 C CA . ILE A 1 97 ? 7.090 3.157 -26.110 1.00 77.62 97 ILE A CA 1
ATOM 810 C C . ILE A 1 97 ? 6.118 2.657 -25.040 1.00 77.62 97 ILE A C 1
ATOM 812 O O . ILE A 1 97 ? 6.381 1.649 -24.386 1.00 77.62 97 ILE A O 1
ATOM 816 N N . SER A 1 98 ? 4.980 3.338 -24.866 1.00 67.19 98 SER A N 1
ATOM 817 C CA . SER A 1 98 ? 4.200 3.212 -23.630 1.00 67.19 98 SER A CA 1
ATOM 818 C C . SER A 1 98 ? 3.043 2.214 -23.661 1.00 67.19 98 SER A C 1
ATOM 820 O O . SER A 1 98 ? 2.735 1.673 -22.593 1.00 67.19 98 SER A O 1
ATOM 822 N N . ASN A 1 99 ? 2.356 1.992 -24.801 1.00 59.47 99 ASN A N 1
ATOM 823 C CA . ASN A 1 99 ? 1.064 1.277 -24.771 1.00 59.47 99 ASN A CA 1
ATOM 824 C C . ASN A 1 99 ? 0.575 0.515 -26.029 1.00 59.47 99 ASN A C 1
ATOM 826 O O . ASN A 1 99 ? -0.114 -0.475 -25.822 1.00 59.47 99 ASN A O 1
ATOM 830 N N . ASN A 1 100 ? 0.854 0.868 -27.296 1.00 50.62 100 ASN A N 1
ATOM 831 C CA . ASN A 1 100 ? 0.222 0.120 -28.416 1.00 50.62 100 ASN A CA 1
ATOM 832 C C . ASN A 1 100 ? 0.879 -1.225 -28.733 1.00 50.62 100 ASN A C 1
ATOM 834 O O . ASN A 1 100 ? 0.226 -2.087 -29.313 1.00 50.62 100 ASN A O 1
ATOM 838 N N . PHE A 1 101 ? 2.150 -1.404 -28.379 1.00 56.56 101 PHE A N 1
ATOM 839 C CA . PHE A 1 101 ? 2.896 -2.637 -28.663 1.00 56.56 101 PHE A CA 1
ATOM 840 C C . PHE A 1 101 ? 3.325 -3.384 -27.396 1.00 56.56 101 PHE A C 1
ATOM 842 O O . PHE A 1 101 ? 4.145 -4.291 -27.467 1.00 56.56 101 PHE A O 1
ATOM 849 N N . ASN A 1 102 ? 2.803 -2.988 -26.229 1.00 72.75 102 ASN A N 1
ATOM 850 C CA . ASN A 1 102 ? 3.172 -3.534 -24.919 1.00 72.75 102 ASN A CA 1
ATOM 851 C C . ASN A 1 102 ? 4.684 -3.542 -24.628 1.00 72.75 102 ASN A C 1
ATOM 853 O O . ASN A 1 102 ? 5.104 -4.239 -23.721 1.00 72.75 102 ASN A O 1
ATOM 857 N N . ASN A 1 103 ? 5.519 -2.754 -25.319 1.00 84.38 103 ASN A N 1
ATOM 858 C CA . ASN A 1 103 ? 6.979 -2.824 -25.162 1.00 84.38 103 ASN A CA 1
ATOM 859 C C . ASN A 1 103 ? 7.445 -2.563 -23.726 1.00 84.38 103 ASN A C 1
ATOM 861 O O . ASN A 1 103 ? 8.275 -3.308 -23.207 1.00 84.38 103 ASN A O 1
ATOM 865 N N . PHE A 1 104 ? 6.885 -1.549 -23.060 1.00 87.56 104 PHE A N 1
ATOM 866 C CA . PHE A 1 104 ? 7.212 -1.306 -21.659 1.00 87.56 104 PHE A CA 1
ATOM 867 C C . PHE A 1 104 ? 6.671 -2.404 -20.736 1.00 87.56 104 PHE A C 1
ATOM 869 O O . PHE A 1 104 ? 7.407 -2.870 -19.877 1.00 87.56 104 PHE A O 1
ATOM 876 N N . ASN A 1 105 ? 5.439 -2.889 -20.939 1.00 88.56 105 ASN A N 1
ATOM 877 C CA . ASN A 1 105 ? 4.918 -4.002 -20.137 1.00 88.56 105 ASN A CA 1
ATOM 878 C C . ASN A 1 105 ? 5.774 -5.265 -20.336 1.00 88.56 105 ASN A C 1
ATOM 880 O O . ASN A 1 105 ? 6.205 -5.842 -19.350 1.00 88.56 105 ASN A O 1
ATOM 884 N N . ASN A 1 106 ? 6.109 -5.622 -21.581 1.00 89.81 106 ASN A N 1
ATOM 885 C CA . ASN A 1 106 ? 6.993 -6.730 -21.957 1.00 89.81 106 ASN A CA 1
ATOM 886 C C . ASN A 1 106 ? 8.362 -6.640 -21.272 1.00 89.81 106 ASN A C 1
ATOM 888 O O . ASN A 1 106 ? 8.900 -7.663 -20.857 1.00 89.81 106 ASN A O 1
ATOM 892 N N . PHE A 1 107 ? 8.910 -5.428 -21.137 1.00 91.69 107 PHE A N 1
ATOM 893 C CA . PHE A 1 107 ? 10.102 -5.180 -20.329 1.00 91.69 107 PHE A CA 1
ATOM 894 C C . PHE A 1 107 ? 9.847 -5.467 -18.843 1.00 91.69 107 PHE A C 1
ATOM 896 O O . PHE A 1 107 ? 10.582 -6.249 -18.249 1.00 91.69 107 PHE A O 1
ATOM 903 N N . LEU A 1 108 ? 8.779 -4.913 -18.256 1.00 91.94 108 LEU A N 1
ATOM 904 C CA . LEU A 1 108 ? 8.425 -5.155 -16.850 1.00 91.94 108 LEU A CA 1
ATOM 905 C C . LEU A 1 108 ? 8.254 -6.648 -16.545 1.00 91.94 108 LEU A C 1
ATOM 907 O O . LEU A 1 108 ? 8.616 -7.093 -15.465 1.00 91.94 108 LEU A O 1
ATOM 911 N N . ILE A 1 109 ? 7.717 -7.425 -17.488 1.00 92.38 109 ILE A N 1
ATOM 912 C CA . ILE A 1 109 ? 7.506 -8.871 -17.354 1.00 92.38 109 ILE A CA 1
ATOM 913 C C . ILE A 1 109 ? 8.635 -9.711 -17.975 1.00 92.38 109 ILE A C 1
ATOM 915 O O . ILE A 1 109 ? 8.424 -10.894 -18.279 1.00 92.38 109 ILE A O 1
ATOM 919 N N . HIS A 1 110 ? 9.820 -9.138 -18.198 1.00 92.00 110 HIS A N 1
ATOM 920 C CA . HIS A 1 110 ? 10.960 -9.875 -18.744 1.00 92.00 110 HIS A CA 1
ATOM 921 C C . HIS A 1 110 ? 11.352 -11.027 -17.804 1.00 92.00 110 HIS A C 1
ATOM 923 O O . HIS A 1 110 ? 11.264 -12.202 -18.182 1.00 92.00 110 HIS A O 1
ATOM 929 N N . ASP A 1 111 ? 11.633 -10.689 -16.547 1.00 93.56 111 ASP A N 1
ATOM 930 C CA . ASP A 1 111 ? 11.955 -11.600 -15.450 1.00 93.56 111 ASP A CA 1
ATOM 931 C C . ASP A 1 111 ? 11.385 -11.086 -14.110 1.00 93.56 111 ASP A C 1
ATOM 933 O O . ASP A 1 111 ? 10.789 -10.008 -14.042 1.00 93.56 111 ASP A O 1
ATOM 937 N N . ASN A 1 112 ? 11.530 -11.889 -13.052 1.00 94.06 112 ASN A N 1
ATOM 938 C CA . ASN A 1 112 ? 11.010 -11.560 -11.724 1.00 94.06 112 ASN A CA 1
ATOM 939 C C . ASN A 1 112 ? 11.729 -10.353 -11.097 1.00 94.06 112 ASN A C 1
ATOM 941 O O . ASN A 1 112 ? 11.063 -9.484 -10.550 1.00 94.06 112 ASN A O 1
ATOM 945 N N . GLU A 1 113 ? 13.058 -10.260 -11.227 1.00 92.00 113 GLU A N 1
ATOM 946 C CA . GLU A 1 113 ? 13.868 -9.175 -10.647 1.00 92.00 113 GLU A CA 1
ATOM 947 C C . GLU A 1 113 ? 13.448 -7.816 -11.224 1.00 92.00 113 GLU A C 1
ATOM 949 O O . GLU A 1 113 ? 13.219 -6.856 -10.486 1.00 92.00 113 GLU A O 1
ATOM 954 N N . THR A 1 114 ? 13.275 -7.754 -12.543 1.00 92.31 114 THR A N 1
ATOM 955 C CA . THR A 1 114 ? 12.799 -6.575 -13.265 1.00 92.31 114 THR A CA 1
ATOM 956 C C . THR A 1 114 ? 11.387 -6.220 -12.814 1.00 92.31 114 THR A C 1
ATOM 958 O O . THR A 1 114 ? 11.127 -5.074 -12.447 1.00 92.31 114 THR A O 1
ATOM 961 N N . PHE A 1 115 ? 10.473 -7.191 -12.772 1.00 93.75 115 PHE A N 1
ATOM 962 C CA . PHE A 1 115 ? 9.104 -6.924 -12.343 1.00 93.75 115 PHE A CA 1
ATOM 963 C C . PHE A 1 115 ? 9.052 -6.359 -10.922 1.00 93.75 115 PHE A C 1
ATOM 965 O O . PHE A 1 115 ? 8.480 -5.294 -10.701 1.00 93.75 115 PHE A O 1
ATOM 972 N N . GLU A 1 116 ? 9.690 -7.040 -9.974 1.00 91.50 116 GLU A N 1
ATOM 973 C CA . GLU A 1 116 ? 9.742 -6.661 -8.563 1.00 91.50 116 GLU A CA 1
ATOM 974 C C . GLU A 1 116 ? 10.360 -5.276 -8.373 1.00 91.50 116 GLU A C 1
ATOM 976 O O . GLU A 1 116 ? 9.823 -4.450 -7.641 1.00 91.50 116 GLU A O 1
ATOM 981 N N . THR A 1 117 ? 11.436 -4.970 -9.093 1.00 88.06 117 THR A N 1
ATOM 982 C CA . THR A 1 117 ? 12.095 -3.664 -9.008 1.00 88.06 117 THR A CA 1
ATOM 983 C C . THR A 1 117 ? 11.186 -2.532 -9.492 1.00 88.06 117 THR A C 1
ATOM 985 O O . THR A 1 117 ? 11.096 -1.477 -8.860 1.00 88.06 117 THR A O 1
ATOM 988 N N . PHE A 1 118 ? 10.512 -2.724 -10.626 1.00 90.94 118 PHE A N 1
ATOM 989 C CA . PHE A 1 118 ? 9.807 -1.640 -11.302 1.00 90.94 118 PHE A CA 1
ATOM 990 C C . PHE A 1 118 ? 8.346 -1.495 -10.890 1.00 90.94 118 PHE A C 1
ATOM 992 O O . PHE A 1 118 ? 7.803 -0.391 -10.959 1.00 90.94 118 PHE A O 1
ATOM 999 N N . ILE A 1 119 ? 7.694 -2.564 -10.435 1.00 90.69 119 ILE A N 1
ATOM 1000 C CA . ILE A 1 119 ? 6.273 -2.502 -10.093 1.00 90.69 119 ILE A CA 1
ATOM 1001 C C . ILE A 1 119 ? 5.994 -1.654 -8.851 1.00 90.69 119 ILE A C 1
ATOM 1003 O O . ILE A 1 119 ? 4.926 -1.058 -8.744 1.00 90.69 119 ILE A O 1
ATOM 1007 N N . MET A 1 120 ? 6.973 -1.517 -7.953 1.00 86.31 120 MET A N 1
ATOM 1008 C CA . MET A 1 120 ? 6.905 -0.562 -6.844 1.00 86.31 120 MET A CA 1
ATOM 1009 C C . MET A 1 120 ? 6.867 0.890 -7.337 1.00 86.31 120 MET A C 1
ATOM 1011 O O . MET A 1 120 ? 6.179 1.724 -6.746 1.00 86.31 120 MET A O 1
ATOM 1015 N N . LEU A 1 121 ? 7.609 1.188 -8.411 1.00 86.44 121 LEU A N 1
ATOM 1016 C CA . LEU A 1 121 ? 7.696 2.522 -9.008 1.00 86.44 121 LEU A CA 1
ATOM 1017 C C . LEU A 1 121 ? 6.462 2.857 -9.846 1.00 86.44 121 LEU A C 1
ATOM 1019 O O . LEU A 1 121 ? 6.032 4.008 -9.868 1.00 86.44 121 LEU A O 1
ATOM 1023 N N . PHE A 1 122 ? 5.903 1.850 -10.518 1.00 88.75 122 PHE A N 1
ATOM 1024 C CA . PHE A 1 122 ? 4.774 1.984 -11.439 1.00 88.75 122 PHE A CA 1
ATOM 1025 C C . PHE A 1 122 ? 3.636 1.017 -11.066 1.00 88.75 122 PHE A C 1
ATOM 1027 O O . PHE A 1 122 ? 3.287 0.131 -11.857 1.00 88.75 122 PHE A O 1
ATOM 1034 N N . PRO A 1 123 ? 3.042 1.141 -9.863 1.00 88.62 123 PRO A N 1
ATOM 1035 C CA . PRO A 1 123 ? 2.030 0.201 -9.377 1.00 88.62 123 PRO A CA 1
ATOM 1036 C C . PRO A 1 123 ? 0.783 0.153 -10.271 1.00 88.62 123 PRO A C 1
ATOM 1038 O O . PRO A 1 123 ? 0.116 -0.878 -10.366 1.00 88.62 123 PRO A O 1
ATOM 1041 N N . GLU A 1 124 ? 0.486 1.226 -11.006 1.00 88.19 124 GLU A N 1
ATOM 1042 C CA . GLU A 1 124 ? -0.606 1.280 -11.978 1.00 88.19 124 GLU A CA 1
ATOM 1043 C C . GLU A 1 124 ? -0.433 0.300 -13.152 1.00 88.19 124 GLU A C 1
ATOM 1045 O O . GLU A 1 124 ? -1.408 -0.046 -13.826 1.00 88.19 124 GLU A O 1
ATOM 1050 N N . ARG A 1 125 ? 0.792 -0.185 -13.404 1.00 88.88 125 ARG A N 1
ATOM 1051 C CA . ARG A 1 125 ? 1.087 -1.170 -14.457 1.00 88.88 125 ARG A CA 1
ATOM 1052 C C . ARG A 1 125 ? 0.764 -2.605 -14.057 1.00 88.88 125 ARG A C 1
ATOM 1054 O O . ARG A 1 125 ? 0.686 -3.465 -14.937 1.00 88.88 125 ARG A O 1
ATOM 1061 N N . PHE A 1 126 ? 0.513 -2.865 -12.776 1.00 91.62 126 PHE A N 1
ATOM 1062 C CA . PHE A 1 126 ? 0.349 -4.210 -12.223 1.00 91.62 126 PHE A CA 1
ATOM 1063 C C . PHE A 1 126 ? -0.708 -5.039 -12.963 1.00 91.62 126 PHE A C 1
ATOM 1065 O O . PHE A 1 126 ? -0.431 -6.140 -13.439 1.00 91.62 126 PHE A O 1
ATOM 1072 N N . LEU A 1 127 ? -1.913 -4.486 -13.139 1.00 88.06 127 LEU A N 1
ATOM 1073 C CA . LEU A 1 127 ? -3.021 -5.205 -13.778 1.00 88.06 127 LEU A CA 1
ATOM 1074 C C . LEU A 1 127 ? -2.794 -5.460 -15.271 1.00 88.06 127 LEU A C 1
ATOM 1076 O O . LEU A 1 127 ? -3.229 -6.492 -15.782 1.00 88.06 127 LEU A O 1
ATOM 1080 N N . LYS A 1 128 ? -2.092 -4.556 -15.968 1.00 88.62 128 LYS A N 1
ATOM 1081 C CA . LYS A 1 128 ? -1.724 -4.765 -17.376 1.00 88.62 128 LYS A CA 1
ATOM 1082 C C . LYS A 1 128 ? -0.763 -5.948 -17.500 1.00 88.62 128 LYS A C 1
ATOM 1084 O O . LYS A 1 128 ? -1.019 -6.865 -18.272 1.00 88.62 128 LYS A O 1
ATOM 1089 N N . CYS A 1 129 ? 0.267 -5.980 -16.655 1.00 88.69 129 CYS A N 1
ATOM 1090 C CA . CYS A 1 129 ? 1.236 -7.075 -16.609 1.00 88.69 129 CYS A CA 1
ATOM 1091 C C . CYS A 1 129 ? 0.577 -8.419 -16.249 1.00 88.69 129 CYS A C 1
ATOM 1093 O O . CYS A 1 129 ? 0.926 -9.455 -16.812 1.00 88.69 129 CYS A O 1
ATOM 1095 N N . HIS A 1 130 ? -0.426 -8.411 -15.362 1.00 83.25 130 HIS A N 1
ATOM 1096 C CA . HIS A 1 130 ? -1.187 -9.612 -15.013 1.00 83.25 130 HIS A CA 1
ATOM 1097 C C . HIS A 1 130 ? -1.929 -10.240 -16.190 1.00 83.25 130 HIS A C 1
ATOM 1099 O O . HIS A 1 130 ? -1.935 -11.467 -16.328 1.00 83.25 130 HIS A O 1
ATOM 1105 N N . ALA A 1 131 ? -2.530 -9.421 -17.052 1.00 83.81 131 ALA A N 1
ATOM 1106 C CA . ALA A 1 131 ? -3.192 -9.923 -18.248 1.00 83.81 131 ALA A CA 1
ATOM 1107 C C . ALA A 1 131 ? -2.204 -10.603 -19.216 1.00 83.81 131 ALA A C 1
ATOM 1109 O O . ALA A 1 131 ? -2.592 -11.531 -19.924 1.00 83.81 131 ALA A O 1
ATOM 1110 N N . GLU A 1 132 ? -0.939 -10.174 -19.215 1.00 85.50 132 GLU A N 1
ATOM 1111 C CA . GLU A 1 132 ? 0.093 -10.638 -20.145 1.00 85.50 132 GLU A CA 1
ATOM 1112 C C . GLU A 1 132 ? 0.869 -11.866 -19.634 1.00 85.50 132 GLU A C 1
ATOM 1114 O O . GLU A 1 132 ? 1.060 -12.821 -20.388 1.00 85.50 132 GLU A O 1
ATOM 1119 N N . LYS A 1 133 ? 1.304 -11.891 -18.361 1.00 88.62 133 LYS A N 1
ATOM 1120 C CA . LYS A 1 133 ? 2.165 -12.970 -17.828 1.00 88.62 133 LYS A CA 1
ATOM 1121 C C . LYS A 1 133 ? 1.852 -13.327 -16.376 1.00 88.62 133 LYS A C 1
ATOM 1123 O O . LYS A 1 133 ? 2.527 -12.918 -15.432 1.00 88.62 133 LYS A O 1
ATOM 1128 N N . ARG A 1 134 ? 0.854 -14.202 -16.208 1.00 88.38 134 ARG A N 1
ATOM 1129 C CA . ARG A 1 134 ? 0.371 -14.682 -14.898 1.00 88.38 134 ARG A CA 1
ATOM 1130 C C . ARG A 1 134 ? 1.450 -15.305 -14.008 1.00 88.38 134 ARG A C 1
ATOM 1132 O O . ARG A 1 134 ? 1.354 -15.189 -12.793 1.00 88.38 134 ARG A O 1
ATOM 1139 N N . SER A 1 135 ? 2.465 -15.958 -14.581 1.00 92.75 135 SER A N 1
ATOM 1140 C CA . SER A 1 135 ? 3.514 -16.624 -13.796 1.00 92.75 135 SER A CA 1
ATOM 1141 C C . SER A 1 135 ? 4.363 -15.644 -12.984 1.00 92.75 135 SER A C 1
ATOM 1143 O O . SER A 1 135 ? 4.682 -15.941 -11.839 1.00 92.75 135 SER A O 1
ATOM 1145 N N . ILE A 1 136 ? 4.687 -14.472 -13.543 1.00 93.12 136 ILE A N 1
ATOM 1146 C CA . ILE A 1 136 ? 5.450 -13.429 -12.838 1.00 93.12 136 ILE A CA 1
ATOM 1147 C C . ILE A 1 136 ? 4.612 -12.821 -11.718 1.00 93.12 136 ILE A C 1
ATOM 1149 O O . ILE A 1 136 ? 5.095 -12.663 -10.603 1.00 93.12 136 ILE A O 1
ATOM 1153 N N . ILE A 1 137 ? 3.328 -12.558 -11.976 1.00 92.06 137 ILE A N 1
ATOM 1154 C CA . ILE A 1 137 ? 2.433 -12.025 -10.943 1.00 92.06 137 ILE A CA 1
ATOM 1155 C C . ILE A 1 137 ? 2.250 -13.015 -9.800 1.00 92.06 137 ILE A C 1
ATOM 1157 O O . ILE A 1 137 ? 2.338 -12.634 -8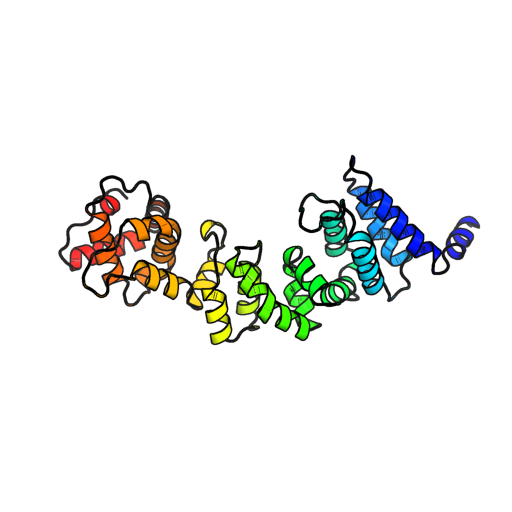.638 1.00 92.06 137 ILE A O 1
ATOM 1161 N N . SER A 1 138 ? 2.030 -14.290 -10.120 1.00 92.12 138 SER A N 1
ATOM 1162 C CA . SER A 1 138 ? 1.931 -15.331 -9.101 1.00 92.12 138 SER A CA 1
ATOM 1163 C C . SER A 1 138 ? 3.229 -15.451 -8.301 1.00 92.12 138 SER A C 1
ATOM 1165 O O . SER A 1 138 ? 3.172 -15.619 -7.087 1.00 92.12 138 SER A O 1
ATOM 1167 N N . HIS A 1 139 ? 4.394 -15.304 -8.942 1.00 94.56 139 HIS A N 1
ATOM 1168 C CA . HIS A 1 139 ? 5.667 -15.263 -8.228 1.00 94.56 139 HIS A CA 1
ATOM 1169 C C . HIS A 1 139 ? 5.740 -14.074 -7.263 1.00 94.56 139 HIS A C 1
ATOM 1171 O O . HIS A 1 139 ? 5.980 -14.283 -6.077 1.00 94.56 139 HIS A O 1
ATOM 1177 N N . PHE A 1 140 ? 5.460 -12.861 -7.740 1.00 95.25 140 PHE A N 1
ATOM 1178 C CA . PHE A 1 140 ? 5.472 -11.649 -6.922 1.00 95.25 140 PHE A CA 1
ATOM 1179 C C . PHE A 1 140 ? 4.534 -11.755 -5.712 1.00 95.25 140 PHE A C 1
ATOM 1181 O O . PHE A 1 140 ? 4.955 -11.514 -4.585 1.00 95.25 140 PHE A O 1
ATOM 1188 N N . ILE A 1 141 ? 3.279 -12.159 -5.933 1.00 94.31 141 ILE A N 1
ATOM 1189 C CA . ILE A 1 141 ? 2.263 -12.289 -4.877 1.00 94.31 141 ILE A CA 1
ATOM 1190 C C . ILE A 1 141 ? 2.699 -13.287 -3.799 1.00 94.31 141 ILE A C 1
ATOM 1192 O O . ILE A 1 141 ? 2.478 -13.045 -2.617 1.00 94.31 141 ILE A O 1
ATOM 1196 N N . ASN A 1 142 ? 3.304 -14.404 -4.206 1.00 93.12 142 ASN A N 1
ATOM 1197 C CA . ASN A 1 142 ? 3.616 -15.503 -3.296 1.00 93.12 142 ASN A CA 1
ATOM 1198 C C . ASN A 1 142 ? 4.976 -15.369 -2.602 1.00 93.12 142 ASN A C 1
ATOM 1200 O O . ASN A 1 142 ? 5.197 -16.056 -1.608 1.00 93.12 142 ASN A O 1
ATOM 1204 N N . ASN A 1 143 ? 5.888 -14.545 -3.124 1.00 93.06 143 ASN A N 1
ATOM 1205 C CA . ASN A 1 143 ? 7.265 -14.467 -2.625 1.00 93.06 143 ASN A CA 1
ATOM 1206 C C . ASN A 1 143 ? 7.640 -13.055 -2.164 1.00 93.06 143 ASN A C 1
ATOM 1208 O O . ASN A 1 143 ? 8.124 -12.897 -1.052 1.00 93.06 143 ASN A O 1
ATOM 1212 N N . THR A 1 144 ? 7.381 -12.028 -2.973 1.00 94.25 144 THR A N 1
ATOM 1213 C CA . THR A 1 144 ? 7.889 -10.668 -2.724 1.00 94.25 144 THR A CA 1
ATOM 1214 C C . THR A 1 144 ? 6.897 -9.799 -1.952 1.00 94.25 144 THR A C 1
ATOM 1216 O O . THR A 1 144 ? 7.271 -9.102 -1.010 1.00 94.25 144 THR A O 1
ATOM 1219 N N . LEU A 1 145 ? 5.612 -9.851 -2.318 1.00 95.12 145 LEU A N 1
ATOM 1220 C CA . LEU A 1 145 ? 4.563 -9.052 -1.681 1.00 95.12 145 LEU A CA 1
ATOM 1221 C C . LEU A 1 145 ? 4.443 -9.289 -0.160 1.00 95.12 145 LEU A C 1
ATOM 1223 O O . LEU A 1 145 ? 4.309 -8.296 0.552 1.00 95.12 145 LEU A O 1
ATOM 1227 N N . PRO A 1 146 ? 4.510 -10.527 0.377 1.00 94.81 146 PRO A N 1
ATOM 1228 C CA . PRO A 1 146 ? 4.435 -10.753 1.821 1.00 94.81 146 PRO A CA 1
ATOM 1229 C C . PRO A 1 146 ? 5.535 -10.009 2.584 1.00 94.81 146 PRO A C 1
ATOM 1231 O O . PRO A 1 146 ? 5.244 -9.321 3.560 1.00 94.81 146 PRO A O 1
ATOM 1234 N N . ASP A 1 147 ? 6.778 -10.084 2.102 1.00 94.19 147 ASP A N 1
ATOM 1235 C CA . ASP A 1 147 ? 7.911 -9.390 2.716 1.00 94.19 147 ASP A CA 1
ATOM 1236 C C . ASP A 1 147 ? 7.697 -7.875 2.686 1.00 94.19 147 ASP A C 1
ATOM 1238 O O . ASP A 1 147 ? 7.886 -7.187 3.688 1.00 94.19 147 ASP A O 1
ATOM 1242 N N . TRP A 1 148 ? 7.225 -7.345 1.559 1.00 94.12 148 TRP A N 1
ATOM 1243 C CA . TRP A 1 148 ? 6.937 -5.919 1.425 1.00 94.12 148 TRP A CA 1
ATOM 1244 C C . TRP A 1 148 ? 5.854 -5.431 2.386 1.00 94.12 148 TRP A C 1
ATOM 1246 O O . TRP A 1 148 ? 5.965 -4.325 2.910 1.00 94.12 148 TRP A O 1
ATOM 1256 N N . LEU A 1 149 ? 4.832 -6.249 2.641 1.00 93.94 149 LEU A N 1
ATOM 1257 C CA . LEU A 1 149 ? 3.779 -5.943 3.611 1.00 93.94 149 LEU A CA 1
ATOM 1258 C C . LEU A 1 149 ? 4.308 -5.948 5.050 1.00 93.94 149 LEU A C 1
ATOM 1260 O O . LEU A 1 149 ? 3.900 -5.104 5.842 1.00 93.94 149 LEU A O 1
ATOM 1264 N N . ILE A 1 150 ? 5.233 -6.853 5.380 1.00 92.19 150 ILE A N 1
ATOM 1265 C CA . ILE A 1 150 ? 5.849 -6.945 6.715 1.00 92.19 150 ILE A CA 1
ATOM 1266 C C . ILE A 1 150 ? 6.759 -5.740 6.989 1.00 92.19 150 ILE A C 1
ATOM 1268 O O . ILE A 1 150 ? 6.778 -5.197 8.098 1.00 92.19 150 ILE A O 1
ATOM 1272 N N . PHE A 1 151 ? 7.524 -5.323 5.982 1.00 89.38 151 PHE A N 1
ATOM 1273 C CA . PHE A 1 151 ? 8.500 -4.239 6.091 1.00 89.38 151 PHE A CA 1
ATOM 1274 C C . PHE A 1 151 ? 7.933 -2.849 5.752 1.00 89.38 151 PHE A C 1
ATOM 1276 O O . PHE A 1 151 ? 8.714 -1.905 5.659 1.00 89.38 151 PHE A O 1
ATOM 1283 N N . ASP A 1 152 ? 6.609 -2.719 5.593 1.00 87.12 152 ASP A N 1
ATOM 1284 C CA . ASP A 1 152 ? 5.908 -1.464 5.269 1.00 87.12 152 ASP A CA 1
ATOM 1285 C C . ASP A 1 152 ? 6.500 -0.742 4.042 1.00 87.12 152 ASP A C 1
ATOM 1287 O O . ASP A 1 152 ? 6.804 0.454 4.056 1.00 87.12 152 ASP A O 1
ATOM 1291 N N . TYR A 1 153 ? 6.739 -1.494 2.961 1.00 87.62 153 TYR A N 1
ATOM 1292 C CA . TYR A 1 153 ? 7.239 -0.904 1.721 1.00 87.62 153 TYR A CA 1
ATOM 1293 C C . TYR A 1 153 ? 6.182 0.011 1.080 1.00 87.62 153 TYR A C 1
ATOM 1295 O O . TYR A 1 153 ? 4.988 -0.320 1.072 1.00 87.62 153 TYR A O 1
ATOM 1303 N N . PRO A 1 154 ? 6.601 1.123 0.442 1.00 85.50 154 PRO A N 1
ATOM 1304 C CA . PRO A 1 154 ? 5.688 1.999 -0.282 1.00 85.50 154 PRO A CA 1
ATOM 1305 C C . PRO A 1 154 ? 4.830 1.231 -1.294 1.00 85.50 154 PRO A C 1
ATOM 1307 O O . PRO A 1 154 ? 5.314 0.351 -2.002 1.00 85.50 154 PRO A O 1
ATOM 1310 N N . ASN A 1 155 ? 3.549 1.592 -1.390 1.00 88.44 155 ASN A N 1
ATOM 1311 C CA . ASN A 1 155 ? 2.555 0.997 -2.296 1.00 88.44 155 ASN A CA 1
ATOM 1312 C C . ASN A 1 155 ? 2.207 -0.485 -2.049 1.00 88.44 155 ASN A C 1
ATOM 1314 O O . ASN A 1 155 ? 1.285 -0.980 -2.702 1.00 88.44 155 ASN A O 1
ATOM 1318 N N . ALA A 1 156 ? 2.852 -1.194 -1.112 1.00 92.94 156 ALA A N 1
ATOM 1319 C CA . ALA A 1 156 ? 2.599 -2.619 -0.872 1.00 92.94 156 ALA A CA 1
ATOM 1320 C C . ALA A 1 156 ? 1.126 -2.894 -0.524 1.00 92.94 156 ALA A C 1
ATOM 1322 O O . ALA A 1 156 ? 0.486 -3.762 -1.122 1.00 92.94 156 ALA A O 1
ATOM 1323 N N . VAL A 1 157 ? 0.545 -2.085 0.370 1.00 93.94 157 VAL A N 1
ATOM 1324 C CA . VAL A 1 157 ? -0.872 -2.195 0.754 1.00 93.94 157 VAL A CA 1
ATOM 1325 C C . VAL A 1 157 ? -1.802 -1.901 -0.424 1.00 93.94 157 VAL A C 1
ATOM 1327 O O . VAL A 1 157 ? -2.788 -2.612 -0.624 1.00 93.94 157 VAL A O 1
ATOM 1330 N N . SER A 1 158 ? -1.495 -0.899 -1.250 1.00 92.31 158 SER A N 1
ATOM 1331 C CA . SER A 1 158 ? -2.306 -0.581 -2.431 1.00 92.31 158 SER A CA 1
ATOM 1332 C C . SER A 1 158 ? -2.236 -1.682 -3.495 1.00 92.31 158 SER A C 1
ATOM 1334 O O . SER A 1 158 ? -3.252 -1.990 -4.129 1.00 92.31 158 SER A O 1
ATOM 1336 N N . LEU A 1 159 ? -1.076 -2.327 -3.662 1.00 94.06 159 LEU A N 1
ATOM 1337 C CA . LEU A 1 159 ? -0.911 -3.504 -4.520 1.00 94.06 159 LEU A CA 1
ATOM 1338 C C . LEU A 1 159 ? -1.694 -4.706 -3.978 1.00 94.06 159 LEU A C 1
ATOM 1340 O O . LEU A 1 159 ? -2.434 -5.331 -4.739 1.00 94.06 159 LEU A O 1
ATOM 1344 N N . LEU A 1 160 ? -1.637 -4.977 -2.669 1.00 95.75 160 LEU A N 1
ATOM 1345 C CA . LEU A 1 160 ? -2.469 -5.998 -2.024 1.00 95.75 160 LEU A CA 1
ATOM 1346 C C . LEU A 1 160 ? -3.962 -5.725 -2.252 1.00 95.75 160 LEU A C 1
ATOM 1348 O O . LEU A 1 160 ? -4.693 -6.598 -2.721 1.00 95.75 160 LEU A O 1
ATOM 1352 N N . CYS A 1 161 ? -4.417 -4.496 -2.002 1.00 94.56 161 CYS A N 1
ATOM 1353 C CA . CYS A 1 161 ? -5.804 -4.097 -2.235 1.00 94.56 161 CYS A CA 1
ATOM 1354 C C . CYS A 1 161 ? -6.210 -4.276 -3.705 1.00 94.56 161 CYS A C 1
ATOM 1356 O O . CYS A 1 161 ? -7.342 -4.664 -3.998 1.00 94.56 161 CYS A O 1
ATOM 1358 N N . THR A 1 162 ? -5.292 -4.019 -4.638 1.00 93.75 162 THR A N 1
ATOM 1359 C CA . THR A 1 162 ? -5.505 -4.253 -6.071 1.00 93.75 162 THR A CA 1
ATOM 1360 C C . THR A 1 162 ? -5.664 -5.742 -6.372 1.00 93.75 162 THR A C 1
ATOM 1362 O O . THR A 1 162 ? -6.583 -6.106 -7.108 1.00 93.75 162 THR A O 1
ATOM 1365 N N . CYS A 1 163 ? -4.845 -6.607 -5.767 1.00 94.62 163 CYS A N 1
ATOM 1366 C CA . CYS A 1 163 ? -4.957 -8.060 -5.914 1.00 94.62 163 CYS A CA 1
ATOM 1367 C C . CYS A 1 163 ? -6.316 -8.574 -5.421 1.00 94.62 163 CYS A C 1
ATOM 1369 O O . CYS A 1 163 ? -7.000 -9.298 -6.144 1.00 94.62 163 CYS A O 1
ATOM 1371 N N . ILE A 1 164 ? -6.740 -8.134 -4.232 1.00 95.31 164 ILE A N 1
ATOM 1372 C CA . ILE A 1 164 ? -8.024 -8.516 -3.632 1.00 95.31 164 ILE A CA 1
ATOM 1373 C C . ILE A 1 164 ? -9.198 -8.049 -4.509 1.00 95.31 164 ILE A C 1
ATOM 1375 O O . ILE A 1 164 ? -10.054 -8.850 -4.878 1.00 95.31 164 ILE A O 1
ATOM 1379 N N . ARG A 1 165 ? -9.234 -6.765 -4.900 1.00 93.81 165 ARG A N 1
ATOM 1380 C CA . ARG A 1 165 ? -10.345 -6.189 -5.691 1.00 93.81 165 ARG A CA 1
ATOM 1381 C C . ARG A 1 165 ? -10.533 -6.857 -7.050 1.00 93.81 165 ARG A C 1
ATOM 1383 O O . ARG A 1 165 ? -11.654 -6.914 -7.543 1.00 93.81 165 ARG A O 1
ATOM 1390 N N . ASN A 1 166 ? -9.449 -7.336 -7.654 1.00 91.75 166 ASN A N 1
ATOM 1391 C CA . ASN A 1 166 ? -9.480 -7.974 -8.969 1.00 91.75 166 ASN A CA 1
ATOM 1392 C C . ASN A 1 166 ? -9.608 -9.504 -8.893 1.00 91.75 166 ASN A C 1
ATOM 1394 O O . ASN A 1 166 ? -9.499 -10.165 -9.923 1.00 91.75 166 ASN A O 1
ATOM 1398 N N . GLY A 1 167 ? -9.839 -10.072 -7.702 1.00 91.19 167 GLY A N 1
ATOM 1399 C CA . GLY A 1 167 ? -10.031 -11.513 -7.525 1.00 91.19 167 GLY A CA 1
ATOM 1400 C C . GLY A 1 167 ? -8.797 -12.339 -7.885 1.00 91.19 167 GLY A C 1
ATOM 1401 O O . GLY A 1 167 ? -8.934 -13.452 -8.386 1.00 91.19 167 GLY A O 1
ATOM 1402 N N . LEU A 1 168 ? -7.597 -11.783 -7.678 1.00 92.75 168 LEU A N 1
ATOM 1403 C CA . LEU A 1 168 ? -6.331 -12.489 -7.921 1.00 92.75 168 LEU A CA 1
ATOM 1404 C C . LEU A 1 168 ? -5.939 -13.417 -6.770 1.00 92.75 168 LEU A C 1
ATOM 1406 O O . LEU A 1 168 ? -4.999 -14.192 -6.909 1.00 92.75 168 LEU A O 1
ATOM 1410 N N . LEU A 1 169 ? -6.636 -13.287 -5.645 1.00 93.44 169 LEU A N 1
ATOM 1411 C CA . LEU A 1 169 ? -6.435 -14.031 -4.414 1.00 93.44 169 LEU A CA 1
ATOM 1412 C C . LEU A 1 169 ? -7.760 -14.671 -4.034 1.00 93.44 169 LEU A C 1
ATOM 1414 O O . LEU A 1 169 ? -8.807 -14.014 -4.104 1.00 93.44 169 LEU A O 1
ATOM 1418 N N . ASP A 1 170 ? -7.722 -15.923 -3.596 1.00 91.81 170 ASP A N 1
ATOM 1419 C CA . ASP A 1 170 ? -8.866 -16.494 -2.902 1.00 91.81 170 ASP A CA 1
ATOM 1420 C C . ASP A 1 170 ? -8.996 -15.920 -1.477 1.00 91.81 170 ASP A C 1
ATOM 1422 O O . ASP A 1 170 ? -8.102 -15.254 -0.949 1.00 91.81 170 ASP A O 1
ATOM 1426 N N . THR A 1 171 ? -10.136 -16.175 -0.828 1.00 89.50 171 THR A N 1
ATOM 1427 C CA . THR A 1 171 ? -10.416 -15.647 0.517 1.00 89.50 171 THR A CA 1
ATOM 1428 C C . THR A 1 171 ? -9.391 -16.099 1.564 1.00 89.50 171 THR A C 1
ATOM 1430 O O . THR A 1 171 ? -9.147 -15.388 2.540 1.00 89.50 171 THR A O 1
ATOM 1433 N N . LYS A 1 172 ? -8.796 -17.285 1.404 1.00 92.69 172 LYS A N 1
ATOM 1434 C CA . LYS A 1 172 ? -7.805 -17.815 2.341 1.00 92.69 172 LYS A CA 1
ATOM 1435 C C . LYS A 1 172 ? -6.458 -17.125 2.133 1.00 92.69 172 LYS A C 1
ATOM 1437 O O . LYS A 1 172 ? -5.875 -16.668 3.113 1.00 92.69 172 LYS A O 1
ATOM 1442 N N . GLU A 1 173 ? -6.005 -17.007 0.890 1.00 94.12 173 GLU A N 1
ATOM 1443 C CA . GLU A 1 173 ? -4.774 -16.309 0.506 1.00 94.12 173 GLU A CA 1
ATOM 1444 C C . GLU A 1 173 ? -4.825 -14.838 0.925 1.00 94.12 173 GLU A C 1
ATOM 1446 O O . GLU A 1 173 ? -3.903 -14.336 1.567 1.00 94.12 173 GLU A O 1
ATOM 1451 N N . SER A 1 174 ? -5.945 -14.157 0.659 1.00 94.56 174 SER A N 1
ATOM 1452 C CA . SER A 1 174 ? -6.123 -12.761 1.058 1.00 94.56 174 SER A CA 1
ATOM 1453 C C . SER A 1 174 ? -6.029 -12.576 2.570 1.00 94.56 174 SER A C 1
ATOM 1455 O O . SER A 1 174 ? -5.383 -11.638 3.020 1.00 94.56 174 SER A O 1
ATOM 1457 N N . LYS A 1 175 ? -6.622 -13.481 3.364 1.00 93.31 175 LYS A N 1
ATOM 1458 C CA . LYS A 1 175 ? -6.558 -13.408 4.831 1.00 93.31 175 LYS A CA 1
ATOM 1459 C C . LYS A 1 175 ? -5.127 -13.577 5.335 1.00 93.31 175 LYS A C 1
ATOM 1461 O O . LYS A 1 175 ? -4.704 -12.847 6.222 1.00 93.31 175 LYS A O 1
ATOM 1466 N N . GLN A 1 176 ? -4.379 -14.512 4.749 1.00 93.06 176 GLN A N 1
ATOM 1467 C CA . GLN A 1 176 ? -2.980 -14.743 5.109 1.00 93.06 176 GLN A CA 1
ATOM 1468 C C . GLN A 1 176 ? -2.105 -13.521 4.816 1.00 93.06 176 GLN A C 1
ATOM 1470 O O . GLN A 1 176 ? -1.325 -13.124 5.673 1.00 93.06 176 GLN A O 1
ATOM 1475 N N . LEU A 1 177 ? -2.261 -12.900 3.645 1.00 94.50 177 LEU A N 1
ATOM 1476 C CA . LEU A 1 177 ? -1.501 -11.698 3.290 1.00 94.50 177 LEU A CA 1
ATOM 1477 C C . LEU A 1 177 ? -1.903 -10.484 4.131 1.00 94.50 177 LEU A C 1
ATOM 1479 O O . LEU A 1 177 ? -1.046 -9.704 4.535 1.00 94.50 177 LEU A O 1
ATOM 1483 N N . VAL A 1 178 ? -3.195 -10.326 4.420 1.00 94.44 178 VAL A N 1
ATOM 1484 C CA . VAL A 1 178 ? -3.699 -9.226 5.248 1.00 94.44 178 VAL A CA 1
ATOM 1485 C C . VAL A 1 178 ? -3.158 -9.299 6.680 1.00 94.44 178 VAL A C 1
ATOM 1487 O O . VAL A 1 178 ? -2.817 -8.262 7.239 1.00 94.44 178 VAL A O 1
ATOM 1490 N N . ALA A 1 179 ? -2.988 -10.499 7.240 1.00 90.56 179 ALA A N 1
ATOM 1491 C CA . ALA A 1 179 ? -2.358 -10.698 8.549 1.00 90.56 179 ALA A CA 1
ATOM 1492 C C . ALA A 1 179 ? -0.879 -10.252 8.594 1.00 90.56 179 ALA A C 1
ATOM 1494 O O . ALA A 1 179 ? -0.345 -9.956 9.663 1.00 90.56 179 ALA A O 1
ATOM 1495 N N . CYS A 1 180 ? -0.204 -10.190 7.441 1.00 89.31 180 CYS A N 1
ATOM 1496 C CA . CYS A 1 180 ? 1.178 -9.718 7.328 1.00 89.31 180 CYS A CA 1
ATOM 1497 C C . CYS A 1 180 ? 1.301 -8.190 7.247 1.00 89.31 180 CYS A C 1
ATOM 1499 O O . CYS A 1 180 ? 2.418 -7.682 7.310 1.00 89.31 180 CYS A O 1
ATOM 1501 N N . VAL A 1 181 ? 0.194 -7.461 7.068 1.00 91.62 181 VAL A N 1
ATOM 1502 C CA . VAL A 1 181 ? 0.210 -6.011 6.846 1.00 91.62 181 VAL A CA 1
ATOM 1503 C C . VAL A 1 181 ? 0.728 -5.291 8.088 1.00 91.62 181 VAL A C 1
ATOM 1505 O O . VAL A 1 181 ? 0.084 -5.266 9.137 1.00 91.62 181 VAL A O 1
ATOM 1508 N N . ASN A 1 182 ? 1.873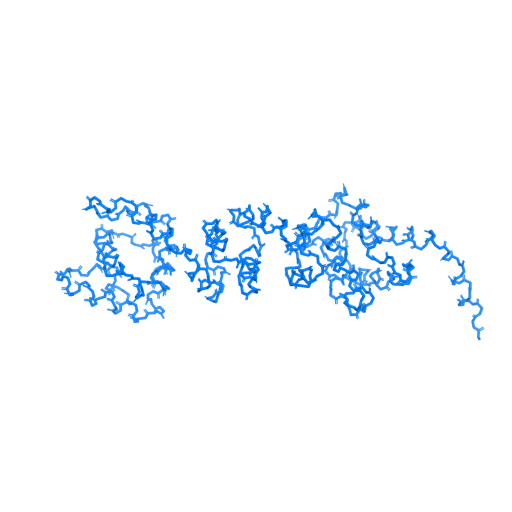 -4.643 7.935 1.00 87.38 182 ASN A N 1
ATOM 1509 C CA . ASN A 1 182 ? 2.405 -3.668 8.866 1.00 87.38 182 ASN A CA 1
ATOM 1510 C C . ASN A 1 182 ? 2.411 -2.319 8.145 1.00 87.38 182 ASN A C 1
ATOM 1512 O O . ASN A 1 182 ? 3.141 -2.162 7.174 1.00 87.38 182 ASN A O 1
ATOM 1516 N N . CYS A 1 183 ? 1.553 -1.385 8.554 1.00 83.19 183 CYS A N 1
ATOM 1517 C CA . CYS A 1 183 ? 1.417 -0.102 7.868 1.00 83.19 183 CYS A CA 1
ATOM 1518 C C . CYS A 1 183 ? 1.001 1.029 8.806 1.00 83.19 183 CYS A C 1
ATOM 1520 O O . CYS A 1 183 ? 0.278 0.809 9.785 1.00 83.19 183 CYS A O 1
ATOM 1522 N N . ASP A 1 184 ? 1.348 2.263 8.439 1.00 85.62 184 ASP A N 1
ATOM 1523 C CA . ASP A 1 184 ? 0.713 3.448 9.015 1.00 85.62 184 ASP A CA 1
ATOM 1524 C C . ASP A 1 184 ? -0.731 3.595 8.506 1.00 85.62 184 ASP A C 1
ATOM 1526 O O . ASP A 1 184 ? -0.988 4.085 7.403 1.00 85.62 184 ASP A O 1
ATOM 1530 N N . LEU A 1 185 ? -1.697 3.204 9.342 1.00 87.25 185 LEU A N 1
ATOM 1531 C CA . LEU A 1 185 ? -3.128 3.299 9.033 1.00 87.25 185 LEU A CA 1
ATOM 1532 C C . LEU A 1 185 ? -3.591 4.722 8.704 1.00 87.25 185 LEU A C 1
ATOM 1534 O O . LEU A 1 185 ? -4.587 4.875 8.001 1.00 87.25 185 LEU A O 1
ATOM 1538 N N . LYS A 1 186 ? -2.878 5.760 9.163 1.00 86.06 186 LYS A N 1
ATOM 1539 C CA . LYS A 1 186 ? -3.210 7.155 8.840 1.00 86.06 186 LYS A CA 1
ATOM 1540 C C . LYS A 1 186 ? -2.943 7.509 7.381 1.00 86.06 186 LYS A C 1
ATOM 1542 O O . LYS A 1 186 ? -3.555 8.443 6.870 1.00 86.06 186 LYS A O 1
ATOM 1547 N N . GLY A 1 187 ? -2.023 6.798 6.731 1.00 85.56 187 GLY A N 1
ATOM 1548 C CA . GLY A 1 187 ? -1.678 7.005 5.326 1.00 85.56 187 GLY A CA 1
ATOM 1549 C C . GLY A 1 187 ? -2.628 6.312 4.349 1.00 85.56 187 GLY A C 1
ATOM 1550 O O . GLY A 1 187 ? -2.543 6.560 3.147 1.00 85.56 187 GLY A O 1
ATOM 1551 N N . LEU A 1 188 ? -3.522 5.448 4.838 1.00 90.25 188 LEU A N 1
ATOM 1552 C CA . LEU A 1 188 ? -4.431 4.674 3.999 1.00 90.25 188 LEU A CA 1
ATOM 1553 C C . LEU A 1 188 ? -5.759 5.393 3.771 1.00 90.25 188 LEU A C 1
ATOM 1555 O O . LEU A 1 188 ? -6.270 6.102 4.637 1.00 90.25 188 LEU A O 1
ATOM 1559 N N . ARG A 1 189 ? -6.363 5.151 2.605 1.00 91.56 189 ARG A N 1
ATOM 1560 C CA . ARG A 1 189 ? -7.720 5.624 2.311 1.00 91.56 189 ARG A CA 1
ATOM 1561 C C . ARG A 1 189 ? -8.758 4.758 3.016 1.00 91.56 189 ARG A C 1
ATOM 1563 O O . ARG A 1 189 ? -8.573 3.546 3.148 1.00 91.56 189 ARG A O 1
ATOM 1570 N N . ASP A 1 190 ? -9.899 5.346 3.369 1.00 90.94 190 ASP A N 1
ATOM 1571 C CA . ASP A 1 190 ? -11.005 4.638 4.025 1.00 90.94 190 ASP A CA 1
ATOM 1572 C C . ASP A 1 190 ? -11.443 3.385 3.232 1.00 90.94 190 ASP A C 1
ATOM 1574 O O . ASP A 1 190 ? -11.716 2.342 3.828 1.00 90.94 190 ASP A O 1
ATOM 1578 N N . GLU A 1 191 ? -11.422 3.409 1.890 1.00 93.06 191 GLU A N 1
ATOM 1579 C CA . GLU A 1 191 ? -11.774 2.233 1.076 1.00 93.06 191 GLU A CA 1
ATOM 1580 C C . GLU A 1 191 ? -10.735 1.105 1.130 1.00 93.06 191 GLU A C 1
ATOM 1582 O O . GLU A 1 191 ? -11.069 -0.054 0.872 1.00 93.06 191 GLU A O 1
ATOM 1587 N N . GLU A 1 192 ? -9.466 1.420 1.389 1.00 94.12 192 GLU A N 1
ATOM 1588 C CA . GLU A 1 192 ? -8.419 0.414 1.597 1.00 94.12 192 GLU A CA 1
ATOM 1589 C C . GLU A 1 192 ? -8.589 -0.220 2.973 1.00 94.12 192 GLU A C 1
ATOM 1591 O O . GLU A 1 192 ? -8.617 -1.442 3.082 1.00 94.12 192 GLU A O 1
ATOM 1596 N N . ILE A 1 193 ? -8.837 0.586 4.003 1.00 94.19 193 ILE A N 1
ATOM 1597 C CA . ILE A 1 193 ? -9.040 0.097 5.369 1.00 94.19 193 ILE A CA 1
ATOM 1598 C C . ILE A 1 193 ? -10.286 -0.787 5.462 1.00 94.19 193 ILE A C 1
ATOM 1600 O O . ILE A 1 193 ? -10.242 -1.860 6.062 1.00 94.19 193 ILE A O 1
ATOM 1604 N N . MET A 1 194 ? -11.387 -0.392 4.818 1.00 94.25 194 MET A N 1
ATOM 1605 C CA . MET A 1 194 ? -12.602 -1.209 4.767 1.00 94.25 194 MET A CA 1
ATOM 1606 C C . MET A 1 194 ? -12.396 -2.530 4.020 1.00 94.25 194 MET A C 1
ATOM 1608 O O . MET A 1 194 ? -12.999 -3.543 4.384 1.00 94.25 194 MET A O 1
ATOM 1612 N N . LEU A 1 195 ? -11.532 -2.545 3.003 1.00 95.12 195 LEU A N 1
ATOM 1613 C CA . LEU A 1 195 ? -11.171 -3.770 2.297 1.00 95.12 195 LEU A CA 1
ATOM 1614 C C . LEU A 1 195 ? -10.287 -4.681 3.158 1.00 95.12 195 LEU A C 1
ATOM 1616 O O . LEU A 1 195 ? -10.522 -5.884 3.206 1.00 95.12 195 LEU A O 1
ATOM 1620 N N . LEU A 1 196 ? -9.308 -4.120 3.867 1.00 94.81 196 LEU A N 1
ATOM 1621 C CA . LEU A 1 196 ? -8.485 -4.861 4.823 1.00 94.81 196 LEU A CA 1
ATOM 1622 C C . LEU A 1 196 ? -9.352 -5.444 5.951 1.00 94.81 196 LEU A C 1
ATOM 1624 O O . LEU A 1 196 ? -9.230 -6.625 6.280 1.00 94.81 196 LEU A O 1
ATOM 1628 N N . LYS A 1 197 ? -10.304 -4.658 6.479 1.00 93.44 197 LYS A N 1
ATOM 1629 C CA . LYS A 1 197 ? -11.295 -5.105 7.471 1.00 93.44 197 LYS A CA 1
ATOM 1630 C C . LYS A 1 197 ? -12.077 -6.319 6.975 1.00 93.44 197 LYS A C 1
ATOM 1632 O O . LYS A 1 197 ? -12.183 -7.301 7.702 1.00 93.44 197 LYS A O 1
ATOM 1637 N N . SER A 1 198 ? -12.624 -6.279 5.757 1.00 93.19 198 SER A N 1
ATOM 1638 C CA . SER A 1 198 ? -13.434 -7.392 5.232 1.00 93.19 198 SER A CA 1
ATOM 1639 C C . SER A 1 198 ? -12.640 -8.688 5.030 1.00 93.19 198 SER A C 1
ATOM 1641 O O . SER A 1 198 ? -13.234 -9.759 4.913 1.00 93.19 198 SER A O 1
ATOM 1643 N N . HIS A 1 199 ? -11.309 -8.599 5.066 1.00 94.06 199 HIS A N 1
ATOM 1644 C CA . HIS A 1 199 ? -10.378 -9.718 4.976 1.00 94.06 199 HIS A CA 1
ATOM 1645 C C . HIS A 1 199 ? -9.636 -9.994 6.295 1.00 94.06 199 HIS A C 1
ATOM 1647 O O . HIS A 1 199 ? -8.639 -10.707 6.288 1.00 94.06 199 HIS A O 1
ATOM 1653 N N . GLY A 1 200 ? -10.144 -9.498 7.429 1.00 91.25 200 GLY A N 1
ATOM 1654 C CA . GLY A 1 200 ? -9.713 -9.918 8.767 1.00 91.25 200 GLY A CA 1
ATOM 1655 C C . GLY A 1 200 ? -8.542 -9.144 9.374 1.00 91.25 200 GLY A C 1
ATOM 1656 O O . GLY A 1 200 ? -8.043 -9.546 10.416 1.00 91.25 200 GLY A O 1
ATOM 1657 N N . PHE A 1 201 ? -8.121 -8.016 8.793 1.00 92.12 201 PHE A N 1
ATOM 1658 C CA . PHE A 1 201 ? -7.001 -7.216 9.323 1.00 92.12 201 PHE A CA 1
ATOM 1659 C C . PHE A 1 201 ? -7.146 -6.860 10.809 1.00 92.12 201 PHE A C 1
ATOM 1661 O O . PHE A 1 201 ? -6.203 -6.941 11.592 1.00 92.12 201 PHE A O 1
ATOM 1668 N N . PHE A 1 202 ? -8.356 -6.472 11.210 1.00 90.12 202 PHE A N 1
ATOM 1669 C CA . PHE A 1 202 ? -8.634 -6.078 12.585 1.00 90.12 202 PHE A CA 1
ATOM 1670 C C . PHE A 1 202 ? -8.858 -7.262 13.530 1.00 90.12 202 PHE A C 1
ATOM 1672 O O . PHE A 1 202 ? -8.856 -7.042 14.739 1.00 90.12 202 PHE A O 1
ATOM 1679 N N . ASP A 1 203 ? -9.011 -8.488 13.022 1.00 87.31 203 ASP A N 1
ATOM 1680 C CA . ASP A 1 203 ? -9.206 -9.673 13.863 1.00 87.31 203 ASP A CA 1
ATOM 1681 C C . ASP A 1 203 ? -7.939 -9.936 14.687 1.00 87.31 203 ASP A C 1
ATOM 1683 O O . ASP A 1 203 ? -8.007 -10.029 15.914 1.00 87.31 203 ASP A O 1
ATOM 1687 N N . ASP A 1 204 ? -6.771 -9.917 14.037 1.00 80.06 204 ASP A N 1
ATOM 1688 C CA . ASP A 1 204 ? -5.471 -10.113 14.687 1.00 80.06 204 ASP A CA 1
ATOM 1689 C C . ASP A 1 204 ? -5.113 -8.950 15.621 1.00 80.06 204 ASP A C 1
ATOM 1691 O O . ASP A 1 204 ? -4.581 -9.146 16.718 1.00 80.06 204 ASP A O 1
ATOM 1695 N N . ILE A 1 205 ? -5.415 -7.714 15.212 1.00 79.56 205 ILE A N 1
ATOM 1696 C CA . ILE A 1 205 ? -5.205 -6.521 16.044 1.00 79.56 205 ILE A CA 1
ATOM 1697 C C . ILE A 1 205 ? -6.059 -6.621 17.307 1.00 79.56 205 ILE A C 1
ATOM 1699 O O . ILE A 1 205 ? -5.545 -6.435 18.414 1.00 79.56 205 ILE A O 1
ATOM 1703 N N . LYS A 1 206 ? -7.349 -6.946 17.157 1.00 82.31 206 LYS A N 1
ATOM 1704 C CA . LYS A 1 206 ? -8.273 -7.128 18.275 1.00 82.31 206 LYS A CA 1
ATOM 1705 C C . LYS A 1 206 ? -7.799 -8.251 19.183 1.00 82.31 206 LYS A C 1
ATOM 1707 O O . LYS A 1 206 ? -7.698 -8.028 20.387 1.00 82.31 206 LYS A O 1
ATOM 1712 N N . GLU A 1 207 ? -7.455 -9.418 18.639 1.00 80.88 207 GLU A N 1
ATOM 1713 C CA . GLU A 1 207 ? -6.946 -10.541 19.428 1.00 80.88 207 GLU A CA 1
ATOM 1714 C C . GLU A 1 207 ? -5.706 -10.124 20.226 1.00 80.88 207 GLU A C 1
ATOM 1716 O O . GLU A 1 207 ? -5.639 -10.365 21.430 1.00 80.88 207 GLU A O 1
ATOM 1721 N N . ASN A 1 208 ? -4.759 -9.421 19.603 1.00 76.38 208 ASN A N 1
ATOM 1722 C CA . ASN A 1 208 ? -3.550 -8.942 20.268 1.00 76.38 208 ASN A CA 1
ATOM 1723 C C . ASN A 1 208 ? -3.833 -7.907 21.368 1.00 76.38 208 ASN A C 1
ATOM 1725 O O . ASN A 1 208 ? -3.245 -8.006 22.452 1.00 76.38 208 ASN A O 1
ATOM 1729 N N . MET A 1 209 ? -4.742 -6.953 21.129 1.00 76.25 209 MET A N 1
ATOM 1730 C CA . MET A 1 209 ? -5.186 -5.988 22.144 1.00 76.25 209 MET A CA 1
ATOM 1731 C C . MET A 1 209 ? -5.903 -6.698 23.299 1.00 76.25 209 MET A C 1
ATOM 1733 O O . MET A 1 209 ? -5.659 -6.380 24.464 1.00 76.25 209 MET A O 1
ATOM 1737 N N . MET A 1 210 ? -6.726 -7.706 22.996 1.00 72.62 210 MET A N 1
ATOM 1738 C CA . MET A 1 210 ? -7.471 -8.488 23.984 1.00 72.62 210 MET A CA 1
ATOM 1739 C C . MET A 1 210 ? -6.650 -9.603 24.652 1.00 72.62 210 MET A C 1
ATOM 1741 O O . MET A 1 210 ? -7.084 -10.208 25.640 1.00 72.62 210 MET A O 1
ATOM 1745 N N . LYS A 1 211 ? -5.428 -9.865 24.177 1.00 67.56 211 LYS A N 1
ATOM 1746 C CA . LYS A 1 211 ? -4.560 -10.942 24.665 1.00 67.56 211 LYS A CA 1
ATOM 1747 C C . LYS A 1 211 ? -4.170 -10.716 26.128 1.00 67.56 211 LYS A C 1
ATOM 1749 O O . LYS A 1 211 ? -3.303 -9.898 26.453 1.00 67.56 211 LYS A O 1
ATOM 1754 N N . GLY A 1 212 ? -4.782 -11.499 27.016 1.00 55.91 212 GLY A N 1
ATOM 1755 C CA . GLY A 1 212 ? -4.634 -11.412 28.476 1.00 55.91 212 GLY A CA 1
ATOM 1756 C C . GLY A 1 212 ? -5.947 -11.146 29.224 1.00 55.91 212 GLY A C 1
ATOM 1757 O O . GLY A 1 212 ? -6.004 -11.397 30.427 1.00 55.91 212 GLY A O 1
ATOM 1758 N N . LEU A 1 213 ? -7.004 -10.726 28.515 1.00 55.56 213 LEU A N 1
ATOM 1759 C CA . LEU A 1 213 ? -8.343 -10.456 29.063 1.00 55.56 213 LEU A CA 1
ATOM 1760 C C . LEU A 1 213 ? -9.170 -11.729 29.295 1.00 55.56 213 LEU A C 1
ATOM 1762 O O . LEU A 1 213 ? -10.062 -11.734 30.140 1.00 55.56 213 LEU A O 1
ATOM 1766 N N . HIS A 1 214 ? -8.848 -12.840 28.616 1.00 53.72 214 HIS A N 1
ATOM 1767 C CA . HIS A 1 214 ? -9.527 -14.135 28.807 1.00 53.72 214 HIS A CA 1
ATOM 1768 C C . HIS A 1 214 ? -9.424 -14.693 30.241 1.00 53.72 214 HIS A C 1
ATOM 1770 O O . HIS A 1 214 ? -10.141 -15.626 30.580 1.00 53.72 214 HIS A O 1
ATOM 1776 N N . ASN A 1 215 ? -8.596 -14.078 31.095 1.00 54.66 215 ASN A N 1
ATOM 1777 C CA . ASN A 1 215 ? -8.438 -14.410 32.512 1.00 54.66 215 ASN A CA 1
ATOM 1778 C C . ASN A 1 215 ? -9.087 -13.379 33.464 1.00 54.66 215 ASN A C 1
ATOM 1780 O O . ASN A 1 215 ? -8.718 -13.330 34.636 1.00 54.66 215 ASN A O 1
ATOM 1784 N N . GLY A 1 216 ? -10.000 -12.525 32.980 1.00 56.03 216 GLY A N 1
ATOM 1785 C CA . GLY A 1 216 ? -10.762 -11.582 33.815 1.00 56.03 216 GLY A CA 1
ATOM 1786 C C . GLY A 1 216 ? -9.978 -10.362 34.316 1.00 56.03 216 GLY A C 1
ATOM 1787 O O . GLY A 1 216 ? -10.350 -9.766 35.322 1.00 56.03 216 GLY A O 1
ATOM 1788 N N . LYS A 1 217 ? -8.875 -10.000 33.652 1.00 57.72 217 LYS A N 1
ATOM 1789 C CA . LYS A 1 217 ? -8.080 -8.799 33.969 1.00 57.72 217 LYS A CA 1
ATOM 1790 C C . LYS A 1 217 ? -8.498 -7.628 33.073 1.00 57.72 217 LYS A C 1
ATOM 1792 O O . LYS A 1 217 ? -8.978 -7.875 31.975 1.00 57.72 217 LYS A O 1
ATOM 1797 N N . ALA A 1 218 ? -8.296 -6.387 33.527 1.00 61.72 218 ALA A N 1
ATOM 1798 C CA . ALA A 1 218 ? -8.424 -5.179 32.699 1.00 61.72 218 ALA A CA 1
ATOM 1799 C C . ALA A 1 218 ? -7.376 -5.159 31.567 1.00 61.72 218 ALA A C 1
ATOM 1801 O O . ALA A 1 218 ? -6.408 -5.934 31.610 1.00 61.72 218 ALA A O 1
ATOM 1802 N N . PHE A 1 219 ? -7.536 -4.291 30.555 1.00 66.31 219 PHE A N 1
ATOM 1803 C CA . PHE A 1 219 ? -6.504 -4.180 29.523 1.00 66.31 219 PHE A CA 1
ATOM 1804 C C . PHE A 1 219 ? -5.180 -3.728 30.142 1.00 66.31 219 PHE A C 1
ATOM 1806 O O . PHE A 1 219 ? -5.115 -2.982 31.118 1.00 66.31 219 PHE A O 1
ATOM 1813 N N . SER A 1 220 ? -4.083 -4.161 29.531 1.00 66.81 220 SER A N 1
ATOM 1814 C CA . SER A 1 220 ? -2.773 -3.621 29.862 1.00 66.81 220 SER A CA 1
ATOM 1815 C C . SER A 1 220 ? -2.606 -2.268 29.174 1.00 66.81 220 SER A C 1
ATOM 1817 O O . SER A 1 220 ? -2.503 -2.210 27.948 1.00 66.81 220 SER A O 1
ATOM 1819 N N . TYR A 1 221 ? -2.535 -1.192 29.963 1.00 68.38 221 TYR A N 1
ATOM 1820 C CA . TYR A 1 221 ? -2.306 0.160 29.447 1.00 68.38 221 TYR A CA 1
ATOM 1821 C C . TYR A 1 221 ? -1.080 0.240 28.526 1.00 68.38 221 TYR A C 1
ATOM 1823 O O . TYR A 1 221 ? -1.150 0.840 27.458 1.00 68.38 221 TYR A O 1
ATOM 1831 N N . SER A 1 222 ? 0.025 -0.428 28.879 1.00 69.56 222 SER A N 1
ATOM 1832 C CA . SER A 1 222 ? 1.242 -0.438 28.056 1.00 69.56 222 SER A CA 1
ATOM 1833 C C . SER A 1 222 ? 1.045 -1.100 26.688 1.00 69.56 222 SER A C 1
ATOM 1835 O O . SER A 1 222 ? 1.657 -0.661 25.717 1.00 69.56 222 SER A O 1
ATOM 1837 N N . LYS A 1 223 ? 0.173 -2.112 26.583 1.00 69.12 223 LYS A N 1
ATOM 1838 C CA . LYS A 1 223 ? -0.160 -2.749 25.299 1.00 69.12 223 LYS A CA 1
ATOM 1839 C C . LYS A 1 223 ? -1.025 -1.858 24.421 1.00 69.12 223 LYS A C 1
ATOM 1841 O O . LYS A 1 223 ? -0.777 -1.778 23.225 1.00 69.12 223 LYS A O 1
ATOM 1846 N N . ILE A 1 224 ? -2.021 -1.202 25.013 1.00 71.75 224 ILE A N 1
ATOM 1847 C CA . ILE A 1 224 ? -2.896 -0.285 24.283 1.00 71.75 224 ILE A CA 1
ATOM 1848 C C . ILE A 1 224 ? -2.117 0.944 23.807 1.00 71.75 224 ILE A C 1
ATOM 1850 O O . ILE A 1 224 ? -2.277 1.364 22.669 1.00 71.75 224 ILE A O 1
ATOM 1854 N N . ASN A 1 225 ? -1.268 1.512 24.663 1.00 70.19 225 ASN A N 1
ATOM 1855 C CA . ASN A 1 225 ? -0.468 2.687 24.332 1.00 70.19 225 ASN A CA 1
ATOM 1856 C C . ASN A 1 225 ? 0.401 2.434 23.084 1.00 70.19 225 ASN A C 1
ATOM 1858 O O . ASN A 1 225 ? 0.369 3.217 22.141 1.00 70.19 225 ASN A O 1
ATOM 1862 N N . GLY A 1 226 ? 1.076 1.280 23.010 1.00 73.69 226 GLY A N 1
ATOM 1863 C CA . GLY A 1 226 ? 1.858 0.895 21.827 1.00 73.69 226 GLY A CA 1
ATOM 1864 C C . GLY A 1 226 ? 1.038 0.605 20.560 1.00 73.69 226 GLY A C 1
ATOM 1865 O O . GLY A 1 226 ? 1.636 0.297 19.532 1.00 73.69 226 GLY A O 1
ATOM 1866 N N . LYS A 1 227 ? -0.298 0.660 20.642 1.00 78.81 227 LYS A N 1
ATOM 1867 C CA . LYS A 1 227 ? -1.268 0.351 19.581 1.00 78.81 227 LYS A CA 1
ATOM 1868 C C . LYS A 1 227 ? -2.392 1.392 19.500 1.00 78.81 227 LYS A C 1
ATOM 1870 O O . LYS A 1 227 ? -3.519 1.070 19.127 1.00 78.81 227 LYS A O 1
ATOM 1875 N N . SER A 1 228 ? -2.124 2.638 19.899 1.00 82.25 228 SER A N 1
ATOM 1876 C CA . SER A 1 228 ? -3.154 3.681 20.011 1.00 82.25 228 SER A CA 1
ATOM 1877 C C . SER A 1 228 ? -3.807 4.020 18.667 1.00 82.25 228 SER A C 1
ATOM 1879 O O . SER A 1 228 ? -5.018 4.244 18.612 1.00 82.25 228 SER A O 1
ATOM 1881 N N . VAL A 1 229 ? -3.029 4.001 17.579 1.00 87.31 229 VAL A N 1
ATOM 1882 C CA . VAL A 1 229 ? -3.529 4.208 16.214 1.00 87.31 229 VAL A CA 1
ATOM 1883 C C . VAL A 1 229 ? -4.448 3.056 15.824 1.00 87.31 229 VAL A C 1
ATOM 1885 O O . VAL A 1 229 ? -5.587 3.281 15.424 1.00 87.31 229 VAL A O 1
ATOM 1888 N N . GLU A 1 230 ? -4.001 1.815 15.994 1.00 87.25 230 GLU A N 1
ATOM 1889 C CA . GLU A 1 230 ? -4.794 0.636 15.664 1.00 87.25 230 GLU A CA 1
ATOM 1890 C C . GLU A 1 230 ? -6.075 0.546 16.500 1.00 87.25 230 GLU A C 1
ATOM 1892 O O . GLU A 1 230 ? -7.124 0.199 15.960 1.00 87.25 230 GLU A O 1
ATOM 1897 N N . LEU A 1 231 ? -6.028 0.929 17.781 1.00 87.75 231 LEU A N 1
ATOM 1898 C CA . LEU A 1 231 ? -7.211 1.058 18.631 1.00 87.75 231 LEU A CA 1
ATOM 1899 C C . LEU A 1 231 ? -8.197 2.080 18.062 1.00 87.75 231 LEU A C 1
ATOM 1901 O O . LEU A 1 231 ? -9.380 1.777 17.938 1.00 87.75 231 LEU A O 1
ATOM 1905 N N . ALA A 1 232 ? -7.733 3.284 17.724 1.00 90.56 232 ALA A N 1
ATOM 1906 C CA . ALA A 1 232 ? -8.596 4.336 17.195 1.00 90.56 232 ALA A CA 1
ATOM 1907 C C . ALA A 1 232 ? -9.299 3.888 15.905 1.00 90.56 232 ALA A C 1
ATOM 1909 O O . ALA A 1 232 ? -10.499 4.098 15.732 1.00 90.56 232 ALA A O 1
ATOM 1910 N N . TYR A 1 233 ? -8.574 3.199 15.025 1.00 92.00 233 TYR A N 1
ATOM 1911 C CA . TYR A 1 233 ? -9.116 2.683 13.773 1.00 92.00 233 TYR A CA 1
ATOM 1912 C C . TYR A 1 233 ? -10.025 1.465 13.983 1.00 92.00 233 TYR A C 1
ATOM 1914 O O . TYR A 1 233 ? -11.065 1.366 13.332 1.00 92.00 233 TYR A O 1
ATOM 1922 N N . PHE A 1 234 ? -9.712 0.583 14.934 1.00 91.38 234 PHE A N 1
ATOM 1923 C CA . PHE A 1 234 ? -10.637 -0.467 15.359 1.00 91.38 234 PHE A CA 1
ATOM 1924 C C . PHE A 1 234 ? -11.948 0.140 15.876 1.00 91.38 234 PHE A C 1
ATOM 1926 O O . PHE A 1 234 ? -13.029 -0.300 15.485 1.00 91.38 234 PHE A O 1
ATOM 1933 N N . VAL A 1 235 ? -11.865 1.192 16.697 1.00 92.06 235 VAL A N 1
ATOM 1934 C CA . VAL A 1 235 ? -13.036 1.911 17.206 1.00 92.06 235 VAL A CA 1
ATOM 1935 C C . VAL A 1 235 ? -13.844 2.527 16.064 1.00 92.06 235 VAL A C 1
ATOM 1937 O O . VAL A 1 235 ? -15.046 2.285 15.995 1.00 92.06 235 VAL A O 1
ATOM 1940 N N . LYS A 1 236 ? -13.187 3.232 15.131 1.00 93.62 236 LYS A N 1
ATOM 1941 C CA . LYS A 1 236 ? -13.832 3.850 13.960 1.00 93.62 236 LYS A CA 1
ATOM 1942 C C . LYS A 1 236 ? -14.576 2.823 13.102 1.00 93.62 236 LYS A C 1
ATOM 1944 O O . LYS A 1 236 ? -15.714 3.052 12.710 1.00 93.62 236 LYS A O 1
ATOM 1949 N N . TYR A 1 237 ? -13.923 1.710 12.771 1.00 92.81 237 TYR A N 1
ATOM 1950 C CA . TYR A 1 237 ? -14.401 0.827 11.707 1.00 92.81 237 TYR A CA 1
ATOM 1951 C C . TYR A 1 237 ? -15.085 -0.443 12.186 1.00 92.81 237 TYR A C 1
ATOM 1953 O O . TYR A 1 237 ? -15.853 -1.021 11.418 1.00 92.81 237 TYR A O 1
ATOM 1961 N N . CYS A 1 238 ? -14.800 -0.924 13.395 1.00 92.94 238 CYS A N 1
ATOM 1962 C CA . CYS A 1 238 ? -15.215 -2.256 13.832 1.00 92.94 238 CYS A CA 1
ATOM 1963 C C . CYS A 1 238 ? -16.169 -2.235 15.023 1.00 92.94 238 CYS A C 1
ATOM 1965 O O . CYS A 1 238 ? -17.092 -3.046 15.020 1.00 92.94 238 CYS A O 1
ATOM 1967 N N . LEU A 1 239 ? -15.995 -1.318 15.983 1.00 92.81 239 LEU A N 1
ATOM 1968 C CA . LEU A 1 239 ? -16.622 -1.390 17.311 1.00 92.81 239 LEU A CA 1
ATOM 1969 C C . LEU A 1 239 ? -18.126 -1.689 17.296 1.00 92.81 239 LEU A C 1
ATOM 1971 O O . LEU A 1 239 ? -18.574 -2.588 17.998 1.00 92.81 239 LEU A O 1
ATOM 1975 N N . THR A 1 240 ? -18.895 -0.968 16.482 1.00 92.19 240 THR A N 1
ATOM 1976 C CA . THR A 1 240 ? -20.365 -1.079 16.431 1.00 92.19 240 THR A CA 1
ATOM 1977 C C . THR A 1 240 ? -20.866 -2.294 15.646 1.00 92.19 240 THR A C 1
ATOM 1979 O O . THR A 1 240 ? -22.048 -2.622 15.692 1.00 92.19 240 THR A O 1
ATOM 1982 N N . THR A 1 241 ? -19.980 -2.960 14.905 1.00 90.12 241 THR A N 1
ATOM 1983 C CA . THR A 1 241 ? -20.296 -4.137 14.076 1.00 90.12 241 THR A CA 1
ATOM 1984 C C . THR A 1 241 ? -19.666 -5.426 14.601 1.00 90.12 241 THR A C 1
ATOM 1986 O O . THR A 1 241 ? -19.940 -6.499 14.068 1.00 90.12 241 THR A O 1
ATOM 1989 N N . ASP A 1 242 ? -18.798 -5.332 15.610 1.00 87.88 242 ASP A N 1
ATOM 1990 C CA . ASP A 1 242 ? -18.092 -6.469 16.185 1.00 87.88 242 ASP A CA 1
ATOM 1991 C C . ASP A 1 242 ? -18.964 -7.184 17.225 1.00 87.88 242 ASP A C 1
ATOM 1993 O O . ASP A 1 242 ? -19.598 -6.556 18.070 1.00 87.88 242 ASP A O 1
ATOM 1997 N N . HIS A 1 243 ? -18.968 -8.515 17.189 1.00 88.69 243 HIS A N 1
ATOM 1998 C CA . HIS A 1 243 ? -19.755 -9.343 18.106 1.00 88.69 243 HIS A CA 1
ATOM 1999 C C . HIS A 1 243 ? -19.291 -9.265 19.572 1.00 88.69 243 HIS A C 1
ATOM 2001 O O . HIS A 1 243 ? -20.067 -9.578 20.469 1.00 88.69 243 HIS A O 1
ATOM 2007 N N . GLU A 1 244 ? -18.048 -8.848 19.827 1.00 87.75 244 GLU A N 1
ATOM 2008 C CA . GLU A 1 244 ? -17.527 -8.540 21.163 1.00 87.75 244 GLU A CA 1
ATOM 2009 C C . GLU A 1 244 ? -17.455 -7.025 21.413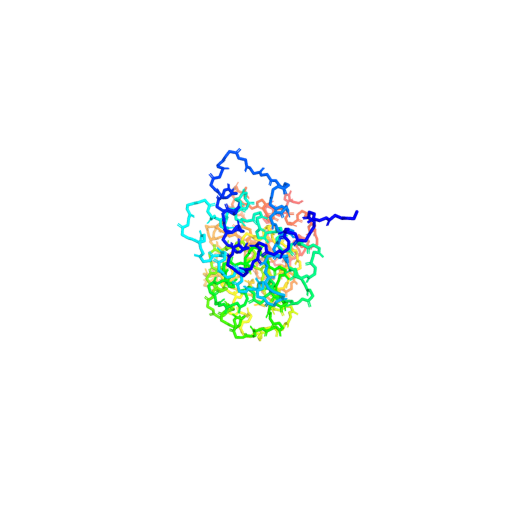 1.00 87.75 244 GLU A C 1
ATOM 2011 O O . GLU A 1 244 ? -16.817 -6.598 22.373 1.00 87.75 244 GLU A O 1
ATOM 2016 N N . GLY A 1 245 ? -18.107 -6.203 20.581 1.00 88.69 245 GLY A N 1
ATOM 2017 C CA . GLY A 1 245 ? -18.044 -4.743 20.648 1.00 88.69 245 GLY A CA 1
ATOM 2018 C C . GLY A 1 245 ? -18.445 -4.179 22.010 1.00 88.69 245 GLY A C 1
ATOM 2019 O O . GLY A 1 245 ? -17.721 -3.360 22.567 1.00 88.69 245 GLY A O 1
ATOM 2020 N N . GLU A 1 246 ? -19.555 -4.646 22.592 1.00 91.69 246 GLU A N 1
ATOM 2021 C CA . GLU A 1 246 ? -20.001 -4.218 23.930 1.00 91.69 246 GLU A CA 1
ATOM 2022 C C . GLU A 1 246 ? -18.974 -4.578 25.011 1.00 91.69 246 GLU A C 1
ATOM 2024 O O . GLU A 1 246 ? -18.529 -3.724 25.776 1.00 91.69 246 GLU A O 1
ATOM 2029 N N . ARG A 1 247 ? -18.510 -5.833 25.017 1.00 88.25 247 ARG A N 1
ATOM 2030 C CA . ARG A 1 247 ? -17.482 -6.307 25.951 1.00 88.25 247 ARG A CA 1
ATOM 2031 C C . ARG A 1 247 ? -16.187 -5.504 25.817 1.00 88.25 247 ARG A C 1
ATOM 2033 O O . ARG A 1 247 ? -15.568 -5.165 26.826 1.00 88.25 247 ARG A O 1
ATOM 2040 N N . PHE A 1 248 ? -15.772 -5.211 24.587 1.00 88.00 248 PHE A N 1
ATOM 2041 C CA . PHE A 1 248 ? -14.600 -4.394 24.300 1.00 88.00 248 PHE A CA 1
ATOM 2042 C C . PHE A 1 248 ? -14.766 -2.982 24.869 1.00 88.00 248 PHE A C 1
ATOM 2044 O O . PHE A 1 248 ? -13.864 -2.504 25.554 1.00 88.00 248 PHE A O 1
ATOM 2051 N N . THR A 1 249 ? -15.925 -2.350 24.653 1.00 90.62 249 THR A N 1
ATOM 2052 C CA . THR A 1 249 ? -16.274 -1.031 25.201 1.00 90.62 249 THR A CA 1
ATOM 2053 C C . THR A 1 249 ? -16.156 -0.999 26.723 1.00 90.62 249 THR A C 1
ATOM 2055 O O . THR A 1 249 ? -15.469 -0.134 27.266 1.00 90.62 249 THR A O 1
ATOM 2058 N N . THR A 1 250 ? -16.756 -1.970 27.414 1.00 89.50 250 THR A N 1
ATOM 2059 C CA . THR A 1 250 ? -16.701 -2.082 28.879 1.00 89.50 250 THR A CA 1
ATOM 2060 C C . THR A 1 250 ? -15.263 -2.201 29.382 1.00 89.50 250 THR A C 1
ATOM 2062 O O . THR A 1 250 ? -14.848 -1.517 30.318 1.00 89.50 250 THR A O 1
ATOM 2065 N N . LEU A 1 251 ? -14.457 -3.043 28.735 1.00 85.12 251 LEU A N 1
ATOM 2066 C CA . LEU A 1 251 ? -13.056 -3.229 29.106 1.00 85.12 251 LEU A CA 1
ATOM 2067 C C . LEU A 1 251 ? -12.221 -1.975 28.819 1.00 85.12 251 LEU A C 1
ATOM 2069 O O . LEU A 1 251 ? -11.361 -1.621 29.631 1.00 85.12 251 LEU A O 1
ATOM 2073 N N . LEU A 1 252 ? -12.478 -1.290 27.702 1.00 86.81 252 LEU A N 1
ATOM 2074 C CA . LEU A 1 252 ? -11.806 -0.045 27.347 1.00 86.81 252 LEU A CA 1
ATOM 2075 C C . LEU A 1 252 ? -12.105 1.036 28.393 1.00 86.81 252 LEU A C 1
ATOM 2077 O O . LEU A 1 252 ? -11.168 1.637 28.909 1.00 86.81 252 LEU A O 1
ATOM 2081 N N . ASN A 1 253 ? -13.374 1.208 28.781 1.00 89.06 253 ASN A N 1
ATOM 2082 C CA . ASN A 1 253 ? -13.785 2.136 29.837 1.00 89.06 253 ASN A CA 1
ATOM 2083 C C . ASN A 1 253 ? -13.051 1.876 31.154 1.00 89.06 253 ASN A C 1
ATOM 2085 O O . ASN A 1 253 ? -12.398 2.777 31.674 1.00 89.06 253 ASN A O 1
ATOM 2089 N N . ASN A 1 254 ? -13.066 0.631 31.633 1.00 85.44 254 ASN A N 1
ATOM 2090 C CA . ASN A 1 254 ? -12.393 0.249 32.878 1.00 85.44 254 ASN A CA 1
ATOM 2091 C C . ASN A 1 254 ? -10.880 0.468 32.836 1.00 85.44 254 ASN A C 1
ATOM 2093 O O . ASN A 1 254 ? -10.258 0.757 33.850 1.00 85.44 254 ASN A O 1
ATOM 2097 N N . THR A 1 255 ? -10.272 0.328 31.661 1.00 81.38 255 THR A N 1
ATOM 2098 C CA . THR A 1 255 ? -8.830 0.539 31.507 1.00 81.38 255 THR A CA 1
ATOM 2099 C C . THR A 1 255 ? -8.476 2.015 31.535 1.00 81.38 255 THR A C 1
ATOM 2101 O O . THR A 1 255 ? -7.439 2.386 32.078 1.00 81.38 255 THR A O 1
ATOM 2104 N N . LEU A 1 256 ? -9.317 2.853 30.932 1.00 82.06 256 LEU A N 1
ATOM 2105 C CA . LEU A 1 256 ? -9.095 4.291 30.891 1.00 82.06 256 LEU A CA 1
ATOM 2106 C C . LEU A 1 256 ? -9.469 4.984 32.206 1.00 82.06 256 LEU A C 1
ATOM 2108 O O . LEU A 1 256 ? -8.956 6.068 32.470 1.00 82.06 256 LEU A O 1
ATOM 2112 N N . PHE A 1 257 ? -10.321 4.362 33.028 1.00 79.25 257 PHE A N 1
ATOM 2113 C CA . PHE A 1 257 ? -10.871 4.934 34.259 1.00 79.25 257 PHE A CA 1
ATOM 2114 C C . PHE A 1 257 ? -9.801 5.479 35.219 1.00 79.25 257 PHE A C 1
ATOM 2116 O O . PHE A 1 257 ? -9.936 6.599 35.701 1.00 79.25 257 PHE A O 1
ATOM 2123 N N . ASP A 1 258 ? -8.706 4.738 35.420 1.00 69.62 258 ASP A N 1
ATOM 2124 C CA . ASP A 1 258 ? -7.647 5.083 36.384 1.00 69.62 258 ASP A CA 1
ATOM 2125 C C . ASP A 1 258 ? -6.451 5.841 35.763 1.00 69.62 258 ASP A C 1
ATOM 2127 O O . ASP A 1 258 ? -5.416 6.028 36.408 1.00 69.62 258 ASP A O 1
ATOM 2131 N N . LEU A 1 259 ? -6.528 6.250 34.491 1.00 72.75 259 LEU A N 1
ATOM 2132 C CA . LEU A 1 259 ? -5.392 6.864 33.798 1.00 72.75 259 LEU A CA 1
ATOM 2133 C C . LEU A 1 259 ? -5.402 8.390 33.914 1.00 72.75 259 LEU A C 1
ATOM 2135 O O . LEU A 1 259 ? -6.125 9.084 33.205 1.00 72.75 259 LEU A O 1
ATOM 2139 N N . GLU A 1 260 ? -4.493 8.923 34.733 1.00 58.34 260 GLU A N 1
ATOM 2140 C CA . GLU A 1 260 ? -4.353 10.367 34.987 1.00 58.34 260 GLU A CA 1
ATOM 2141 C C . GLU A 1 260 ? -3.935 11.201 33.756 1.00 58.34 260 GLU A C 1
ATOM 2143 O O . GLU A 1 260 ? -4.022 12.430 33.787 1.00 58.34 260 GLU A O 1
ATOM 2148 N N . ASN A 1 261 ? -3.462 10.585 32.662 1.00 57.53 261 ASN A N 1
ATOM 2149 C CA . ASN A 1 261 ? -2.965 11.337 31.505 1.00 57.53 261 ASN A CA 1
ATOM 2150 C C . ASN A 1 261 ? -3.202 10.628 30.153 1.00 57.53 261 ASN A C 1
ATOM 2152 O O . ASN A 1 261 ? -2.300 9.976 29.621 1.00 57.53 261 ASN A O 1
ATOM 2156 N N . PRO A 1 262 ? -4.394 10.778 29.550 1.00 62.25 262 PRO A N 1
ATOM 2157 C CA . PRO A 1 262 ? -4.762 10.109 28.304 1.00 62.25 262 PRO A CA 1
ATOM 2158 C C . PRO A 1 262 ? -4.158 10.755 27.048 1.00 62.25 262 PRO A C 1
ATOM 2160 O O . PRO A 1 262 ? -4.575 10.424 25.947 1.00 62.25 262 PRO A O 1
ATOM 2163 N N . SER A 1 263 ? -3.162 11.646 27.157 1.00 56.81 263 SER A N 1
ATOM 2164 C CA . SER A 1 263 ? -2.554 12.362 26.013 1.00 56.81 263 SER A CA 1
ATOM 2165 C C . SER A 1 263 ? -1.924 11.464 24.935 1.00 56.81 263 SER A C 1
ATOM 2167 O O . SER A 1 263 ? -1.531 11.954 23.875 1.00 56.81 263 SER A O 1
ATOM 2169 N N . VAL A 1 264 ? -1.843 10.162 25.205 1.00 63.28 264 VAL A N 1
ATOM 2170 C CA . VAL A 1 264 ? -1.442 9.090 24.289 1.00 63.28 264 VAL A CA 1
ATOM 2171 C C . VAL A 1 264 ? -2.583 8.667 23.338 1.00 63.28 264 VAL A C 1
ATOM 2173 O O . VAL A 1 264 ? -2.343 8.066 22.297 1.00 63.28 264 VAL A O 1
ATOM 2176 N N . PHE A 1 265 ? -3.833 9.014 23.648 1.00 79.69 265 PHE A N 1
ATOM 2177 C CA . PHE A 1 265 ? -5.035 8.631 22.901 1.00 79.69 265 PHE A CA 1
ATOM 2178 C C . PHE A 1 265 ? -5.560 9.720 21.966 1.00 79.69 265 PHE A C 1
ATOM 2180 O O . PHE A 1 265 ? -6.754 9.752 21.675 1.00 79.69 265 PHE A O 1
ATOM 2187 N N . ARG A 1 266 ? -4.692 10.604 21.462 1.00 85.88 266 ARG A N 1
ATOM 2188 C CA . ARG A 1 266 ? -5.114 11.695 20.563 1.00 85.88 266 ARG A CA 1
ATOM 2189 C C . ARG A 1 266 ? -5.827 11.176 19.322 1.00 85.88 266 ARG A C 1
ATOM 2191 O O . ARG A 1 266 ? -6.767 11.800 18.846 1.00 85.88 266 ARG A O 1
ATOM 2198 N N . GLU A 1 267 ? -5.392 10.037 18.797 1.00 87.81 267 GLU A N 1
ATOM 2199 C CA . GLU A 1 267 ? -6.027 9.400 17.649 1.00 87.81 267 GLU A CA 1
ATOM 2200 C C . GLU A 1 267 ? -7.441 8.927 17.975 1.00 87.81 267 GLU A C 1
ATOM 2202 O O . GLU A 1 267 ? -8.352 9.144 17.180 1.00 87.81 267 GLU A O 1
ATOM 2207 N N . LEU A 1 268 ? -7.639 8.319 19.147 1.00 90.44 268 LEU A N 1
ATOM 2208 C CA . LEU A 1 268 ? -8.955 7.866 19.590 1.00 90.44 268 LEU A CA 1
ATOM 2209 C C . LEU A 1 268 ? -9.881 9.057 19.861 1.00 90.44 268 LEU A C 1
ATOM 2211 O O . LEU A 1 268 ? -11.030 9.038 19.433 1.00 90.44 268 LEU A O 1
ATOM 2215 N N . GLU A 1 269 ? -9.377 10.106 20.510 1.00 91.44 269 GLU A N 1
ATOM 2216 C CA . GLU A 1 269 ? -10.103 11.363 20.718 1.00 91.44 269 GLU A CA 1
ATOM 2217 C C . GLU A 1 269 ? -10.531 11.987 19.382 1.00 91.44 269 GLU A C 1
ATOM 2219 O O . GLU A 1 269 ? -11.701 12.323 19.195 1.00 91.44 269 GLU A O 1
ATOM 2224 N N . GLY A 1 270 ? -9.609 12.067 18.417 1.00 91.50 270 GLY A N 1
ATOM 2225 C CA . GLY A 1 270 ? -9.891 12.555 17.069 1.00 91.50 270 GLY A CA 1
ATOM 2226 C C . GLY A 1 270 ? -10.966 11.735 16.353 1.00 91.50 270 GLY A C 1
ATOM 2227 O O . GLY A 1 270 ? -11.894 12.313 15.786 1.00 91.50 270 GLY A O 1
ATOM 2228 N N . VAL A 1 271 ? -10.887 10.401 16.426 1.00 92.44 271 VAL A N 1
ATOM 2229 C CA . VAL A 1 271 ? -11.916 9.503 15.882 1.00 92.44 271 VAL A CA 1
ATOM 2230 C C . VAL A 1 271 ? -13.270 9.760 16.540 1.00 92.44 271 VAL A C 1
ATOM 2232 O O . VAL A 1 271 ? -14.251 9.949 15.830 1.00 92.44 271 VAL A O 1
ATOM 2235 N N . LEU A 1 272 ? -13.350 9.807 17.868 1.00 94.44 272 LEU A N 1
ATOM 2236 C CA . LEU A 1 272 ? -14.627 9.965 18.573 1.00 94.44 272 LEU A CA 1
ATOM 2237 C C . LEU A 1 272 ? -15.253 11.348 18.361 1.00 94.44 272 LEU A C 1
ATOM 2239 O O . LEU A 1 272 ? -16.468 11.453 18.232 1.00 94.44 272 LEU A O 1
ATOM 2243 N N . THR A 1 273 ? -14.429 12.390 18.239 1.00 94.19 273 THR A N 1
ATOM 2244 C CA . THR A 1 273 ? -14.887 13.753 17.922 1.00 94.19 273 THR A CA 1
ATOM 2245 C C . THR A 1 273 ? -15.516 13.815 16.528 1.00 94.19 273 THR A C 1
ATOM 2247 O O . THR A 1 273 ? -16.504 14.512 16.308 1.00 94.19 273 THR A O 1
ATOM 2250 N N . GLN A 1 274 ? -14.944 13.083 15.568 1.00 93.88 274 GLN A N 1
ATOM 2251 C CA . GLN A 1 274 ? -15.425 13.035 14.186 1.00 93.88 274 GLN A CA 1
ATOM 2252 C C . GLN A 1 274 ? -16.611 12.079 13.985 1.00 93.88 274 GLN A C 1
ATOM 2254 O O . GLN A 1 274 ? -17.302 12.197 12.978 1.00 93.88 274 GLN A O 1
ATOM 2259 N N . ASN A 1 275 ? -16.842 11.150 14.919 1.00 94.44 275 ASN A N 1
ATOM 2260 C CA . ASN A 1 275 ? -17.845 10.084 14.822 1.00 94.44 275 ASN A CA 1
ATOM 2261 C C . ASN A 1 275 ? -18.710 10.057 16.105 1.00 94.44 275 ASN A C 1
ATOM 2263 O O . ASN A 1 275 ? -18.569 9.149 16.938 1.00 94.44 275 ASN A O 1
ATOM 2267 N N . PRO A 1 276 ? -19.581 11.068 16.316 1.00 94.75 276 PRO A N 1
ATOM 2268 C CA . PRO A 1 276 ? -20.353 11.229 17.553 1.00 94.75 276 PRO A CA 1
ATOM 2269 C C . PRO A 1 276 ? -21.307 10.062 17.841 1.00 94.75 276 PRO A C 1
ATOM 2271 O O . PRO A 1 276 ? -21.616 9.782 18.998 1.00 94.75 276 PRO A O 1
ATOM 2274 N N . GLU A 1 277 ? -21.756 9.343 16.816 1.00 95.81 277 GLU A N 1
ATOM 2275 C CA . GLU A 1 277 ? -22.569 8.136 16.947 1.00 95.81 277 GLU A CA 1
ATOM 2276 C C . GLU A 1 277 ? -21.817 6.983 17.625 1.00 95.81 277 GLU A C 1
ATOM 2278 O O . GLU A 1 277 ? -22.412 6.239 18.403 1.00 95.81 277 GLU A O 1
ATOM 2283 N N . ILE A 1 278 ? -20.503 6.864 17.399 1.00 96.44 278 ILE A N 1
ATOM 2284 C CA . ILE A 1 278 ? -19.665 5.859 18.068 1.00 96.44 278 ILE A CA 1
ATOM 2285 C C . ILE A 1 278 ? -19.497 6.230 19.542 1.00 96.44 278 ILE A C 1
ATOM 2287 O O . ILE A 1 278 ? -19.599 5.370 20.416 1.00 96.44 278 ILE A O 1
ATOM 2291 N N . LEU A 1 279 ? -19.296 7.518 19.838 1.00 95.88 279 LEU A N 1
ATOM 2292 C CA . LEU A 1 279 ? -19.244 8.000 21.217 1.00 95.88 279 LEU A CA 1
ATOM 2293 C C . LEU A 1 279 ? -20.573 7.762 21.947 1.00 95.88 279 LEU A C 1
ATOM 2295 O O . LEU A 1 279 ? -20.568 7.351 23.106 1.00 95.88 279 LEU A O 1
ATOM 2299 N N . GLN A 1 280 ? -21.707 7.979 21.276 1.00 96.44 280 GLN A N 1
ATOM 2300 C CA . GLN A 1 280 ? -23.018 7.694 21.854 1.00 96.44 280 GLN A CA 1
ATOM 2301 C C . GLN A 1 280 ? -23.197 6.199 22.135 1.00 96.44 280 GLN A C 1
ATOM 2303 O O . GLN A 1 280 ? -23.608 5.843 23.235 1.00 96.44 280 GLN A O 1
ATOM 2308 N N . TYR A 1 281 ? -22.800 5.329 21.201 1.00 96.94 281 TYR A N 1
ATOM 2309 C CA . TYR A 1 281 ? -22.794 3.881 21.420 1.00 96.94 281 TYR A CA 1
ATOM 2310 C C . TYR A 1 281 ? -21.991 3.492 22.671 1.00 96.94 281 TYR A C 1
ATOM 2312 O O . TYR A 1 281 ? -22.468 2.716 23.496 1.00 96.94 281 TYR A O 1
ATOM 2320 N N . ILE A 1 282 ? -20.798 4.069 22.858 1.00 95.75 282 ILE A N 1
ATOM 2321 C CA . ILE A 1 282 ? -19.976 3.832 24.054 1.00 95.75 282 ILE A CA 1
ATOM 2322 C C . ILE A 1 282 ? -20.737 4.238 25.323 1.00 95.75 282 ILE A C 1
ATOM 2324 O O . ILE A 1 282 ? -20.814 3.453 26.268 1.00 95.75 282 ILE A O 1
ATOM 2328 N N . LYS A 1 283 ? -21.322 5.442 25.342 1.00 95.81 283 LYS A N 1
ATOM 2329 C CA . LYS A 1 283 ? -22.083 5.964 26.491 1.00 95.81 283 LYS A CA 1
ATOM 2330 C C . LYS A 1 283 ? -23.264 5.058 26.849 1.00 95.81 283 LYS A C 1
ATOM 2332 O O . LYS A 1 283 ? -23.459 4.753 28.026 1.00 95.81 283 LYS A O 1
ATOM 2337 N N . ASP A 1 284 ? -23.998 4.587 25.845 1.00 96.69 284 ASP A N 1
ATOM 2338 C CA . ASP A 1 284 ? -25.162 3.721 26.032 1.00 96.69 284 ASP A CA 1
ATOM 2339 C C . ASP A 1 284 ? -24.762 2.352 26.603 1.00 96.69 284 ASP A C 1
ATOM 2341 O O . ASP A 1 284 ? -25.365 1.895 27.575 1.00 96.69 284 ASP A O 1
ATOM 2345 N N . VAL A 1 285 ? -23.709 1.721 26.067 1.00 96.06 285 VAL A N 1
ATOM 2346 C CA . VAL A 1 285 ? -23.203 0.428 26.568 1.00 96.06 285 VAL A CA 1
ATOM 2347 C C . VAL A 1 285 ? -22.774 0.527 28.033 1.00 96.06 285 VAL A C 1
ATOM 2349 O O . VAL A 1 285 ? -23.195 -0.285 28.854 1.00 96.06 285 VAL A O 1
ATOM 2352 N N . ILE A 1 286 ? -21.983 1.543 28.389 1.00 95.31 286 ILE A N 1
ATOM 2353 C CA . ILE A 1 286 ? -21.494 1.726 29.765 1.00 95.31 286 ILE A CA 1
ATOM 2354 C C . ILE A 1 286 ? -22.643 2.003 30.738 1.00 95.31 286 ILE A C 1
ATOM 2356 O O . ILE A 1 286 ? -22.674 1.438 31.834 1.00 95.31 286 ILE A O 1
ATOM 2360 N N . SER A 1 287 ? -23.622 2.812 30.324 1.00 94.50 287 SER A N 1
ATOM 2361 C CA . SER A 1 287 ? -24.801 3.077 31.148 1.00 94.50 287 SER A CA 1
ATOM 2362 C C . SER A 1 287 ? -25.664 1.830 31.349 1.00 94.50 287 SER A C 1
ATOM 2364 O O . SER A 1 287 ? -26.188 1.637 32.445 1.00 94.50 287 SER A O 1
ATOM 2366 N N . ASN A 1 288 ? -25.826 0.993 30.320 1.00 94.12 288 ASN A N 1
ATOM 2367 C CA . ASN A 1 288 ? -26.599 -0.249 30.405 1.00 94.12 288 ASN A CA 1
ATOM 2368 C C . ASN A 1 288 ? -25.939 -1.279 31.334 1.00 94.12 288 ASN A C 1
ATOM 2370 O O . ASN A 1 288 ? -26.636 -1.990 32.054 1.00 94.12 288 ASN A O 1
ATOM 2374 N N . GLU A 1 289 ? -24.606 -1.310 31.373 1.00 90.50 289 GLU A N 1
ATOM 2375 C CA . GLU A 1 289 ? -23.816 -2.126 32.307 1.00 90.50 289 GLU A CA 1
ATOM 2376 C C . GLU A 1 289 ? -23.782 -1.553 33.740 1.00 90.50 289 GLU A C 1
ATOM 2378 O O . GLU A 1 289 ? -23.211 -2.162 34.646 1.00 90.50 289 GLU A O 1
ATOM 2383 N N . GLY A 1 290 ? -24.382 -0.377 33.972 1.00 90.44 290 GLY A N 1
ATOM 2384 C CA . GLY A 1 290 ? -24.410 0.280 35.281 1.00 90.44 290 GLY A CA 1
ATOM 2385 C C . GLY A 1 290 ? -23.038 0.759 35.764 1.00 90.44 290 GLY A C 1
ATOM 2386 O O . GLY A 1 290 ? -22.826 0.877 36.972 1.00 90.44 290 GLY A O 1
ATOM 2387 N N . GLN A 1 291 ? -22.100 1.002 34.844 1.00 89.50 291 GLN A N 1
ATOM 2388 C CA . GLN A 1 291 ? -20.749 1.468 35.150 1.00 89.50 291 GLN A CA 1
ATOM 2389 C C . GLN A 1 291 ? -20.644 2.992 35.045 1.00 89.50 291 GLN A C 1
ATOM 2391 O O . GLN A 1 291 ? -21.380 3.641 34.302 1.00 89.50 291 GLN A O 1
ATOM 2396 N N . GLU A 1 292 ? -19.705 3.574 35.788 1.00 90.56 292 GLU A N 1
ATOM 2397 C CA . GLU A 1 292 ? -19.367 4.987 35.641 1.00 90.56 292 GLU A CA 1
ATOM 2398 C C . GLU A 1 292 ? -18.538 5.196 34.366 1.00 90.56 292 GLU A C 1
ATOM 2400 O O . GLU A 1 292 ? -17.599 4.447 34.072 1.00 90.56 292 GLU A O 1
ATOM 2405 N N . LEU A 1 293 ? -18.903 6.217 33.589 1.00 90.94 293 LEU A N 1
ATOM 2406 C CA . LEU A 1 293 ? -18.188 6.571 32.371 1.00 90.94 293 LEU A CA 1
ATOM 2407 C C . LEU A 1 293 ? -16.848 7.223 32.722 1.00 90.94 293 LEU A C 1
ATOM 2409 O O . LEU A 1 293 ? -16.800 8.217 33.444 1.00 90.94 293 LEU A O 1
ATOM 2413 N N . CYS A 1 294 ? -15.765 6.686 32.162 1.00 89.38 294 CYS A N 1
ATOM 2414 C CA . CYS A 1 294 ? -14.428 7.243 32.298 1.00 89.38 294 CYS A CA 1
ATOM 2415 C C . CYS A 1 294 ? -14.395 8.712 31.848 1.00 89.38 294 CYS A C 1
ATOM 2417 O O . CYS A 1 294 ? -14.955 9.083 30.812 1.00 89.38 294 CYS A O 1
ATOM 2419 N N . GLU A 1 295 ? -13.661 9.540 32.597 1.00 87.69 295 GLU A N 1
ATOM 2420 C CA . GLU A 1 295 ? -13.541 10.975 32.342 1.00 87.69 295 GLU A CA 1
ATOM 2421 C C . GLU A 1 295 ? -13.049 11.298 30.920 1.00 87.69 295 GLU A C 1
ATOM 2423 O O . GLU A 1 295 ? -13.474 12.294 30.337 1.00 87.69 295 GLU A O 1
ATOM 2428 N N . PHE A 1 296 ? -12.216 10.434 30.326 1.00 87.88 296 PHE A N 1
ATOM 2429 C CA . PHE A 1 296 ? -11.781 10.560 28.933 1.00 87.88 296 PHE A CA 1
ATOM 2430 C C . PHE A 1 296 ? -12.965 10.709 27.968 1.00 87.88 296 PHE A C 1
ATOM 2432 O O . PHE A 1 296 ? -12.978 11.637 27.169 1.00 87.88 296 PHE A O 1
ATOM 2439 N N . PHE A 1 297 ? -13.985 9.852 28.074 1.00 89.75 297 PHE A N 1
ATOM 2440 C CA . PHE A 1 297 ? -15.160 9.899 27.195 1.00 89.75 297 PHE A CA 1
ATOM 2441 C C . PHE A 1 297 ? -16.131 11.031 27.539 1.00 89.75 297 PHE A C 1
ATOM 2443 O O . PHE A 1 297 ? -16.935 11.430 26.700 1.00 89.75 297 PHE A O 1
ATOM 2450 N N . THR A 1 298 ? -16.081 11.535 28.772 1.00 85.75 298 THR A N 1
ATOM 2451 C CA . THR A 1 298 ? -16.905 12.663 29.227 1.00 85.75 298 THR A CA 1
ATOM 2452 C C . THR A 1 298 ? -16.374 14.003 28.716 1.00 85.75 298 THR A C 1
ATOM 2454 O O . THR A 1 298 ? -17.151 14.936 28.525 1.00 85.75 298 THR A O 1
ATOM 2457 N N . ARG A 1 299 ? -15.056 14.111 28.506 1.00 84.62 299 ARG A N 1
ATOM 2458 C CA . ARG A 1 299 ? -14.382 15.336 28.042 1.00 84.62 299 ARG A CA 1
ATOM 2459 C C . ARG A 1 299 ? -14.488 15.572 26.526 1.00 84.62 299 ARG A C 1
ATOM 2461 O O . ARG A 1 299 ? -14.190 16.686 26.099 1.00 84.62 299 ARG A O 1
ATOM 2468 N N . ILE A 1 300 ? -14.883 14.552 25.759 1.00 84.50 300 ILE A N 1
ATOM 2469 C CA . ILE A 1 300 ? -15.106 14.584 24.300 1.00 84.50 300 ILE A CA 1
ATOM 2470 C C . ILE A 1 300 ? -16.561 14.961 24.014 1.00 84.50 300 ILE A C 1
ATOM 2472 O O . ILE A 1 300 ? -16.768 15.904 23.221 1.00 84.50 300 ILE A O 1
#

Organism: Bacillus thuringiensis (NCBI:txid1428)

Radius of gyration: 27.14 Å; chains: 1; bounding box: 54×37×88 Å